Protein AF-0000000085013709 (afdb_homodimer)

Sequence (190 aa):
MKVRFTSGRVRVRLDDLEVTALLRGEVLMARVDWPGGGWVLTLDPASDRVVGTGGSLTVGLCAQLPDLLEETREGVTLPGPPPVDIEKEYGPQHAMKVRFTSGRVRVRLDDLEVTALLRGEVLMARVDWPGGGWVLTLDPASDRVVGTGGSLTVGLCAQLPDLLEETREGVTLPGPPPVDIEKEYGPQHA

Radius of gyration: 17.47 Å; Cα contacts (8 Å, |Δi|>4): 469; chains: 2; bounding box: 45×47×40 Å

Secondary structure (DSSP, 8-state):
-EEEEETTEEEEEE-HHHHHHHHTT--EEEEEEETTEEEEEEEETT---EEEEBTEEEEE-TTTHHHHH-TT--EEEE--SS-EEEEE-------/-EEEEETTEEEEEE-HHHHHHHHTT--EEEEEEETTEEEEEEEETT---EEEEBTEEEEE-TTTHHHHH-TT--EEEE--SSPEEEEE-------

pLDDT: mean 90.32, std 12.21, range [33.22, 98.38]

Foldseek 3Di:
DDWDDDVQEIEAEDEPVRLVCVVVQHKDKDWDDDVPGTAIEIEGLVDCDWDDDDRYTYHHCVVPSVVQPPPPHQWDWDVDRRIYIYGYDYPPPPD/DDWDDDVQEIEAEDEPVRLVCVVVQHKDKDWDDDVPGTAMEIEGLVDCAWDDDDRYTYHYCVVPSVVQPPPVHQWDWDVHRRIYIYGYDYPPPPD

Solvent-accessible surface area (backbone atoms only — not comparable to full-atom values): 9700 Å² total; per-residue (Å²): 102,45,37,32,37,33,71,56,36,38,38,34,40,30,38,65,68,53,52,53,38,34,71,72,62,38,70,45,73,35,40,33,56,31,74,66,35,29,45,34,42,33,42,32,38,87,34,71,50,64,47,42,51,41,23,33,37,36,37,28,32,40,84,48,44,69,56,56,63,35,82,88,40,57,50,49,74,44,82,48,67,42,40,36,37,39,33,61,50,70,66,86,70,85,120,102,44,36,34,38,33,71,55,36,37,37,35,38,30,38,64,67,54,50,53,38,36,73,74,62,39,70,46,76,34,40,32,56,30,75,67,34,30,46,35,42,33,41,31,41,86,34,72,49,59,48,41,50,41,23,32,37,37,37,28,31,40,82,48,44,70,56,57,64,34,83,90,40,57,52,48,75,43,78,53,66,40,35,35,35,40,34,62,51,73,65,85,70,84,120

Organism: Deinococcus geothermalis (strain DSM 11300 / CIP 105573 / AG-3a) (NCBI:txid319795)

Structure (mmCIF, N/CA/C/O backbone):
data_AF-0000000085013709-model_v1
#
loop_
_entity.id
_entity.type
_entity.pdbx_description
1 polymer 'Uncharacterized protein'
#
loop_
_atom_site.group_PDB
_atom_site.id
_atom_site.type_symbol
_atom_site.label_atom_id
_atom_site.label_alt_id
_atom_site.label_comp_id
_atom_site.label_asym_id
_atom_site.label_entity_id
_atom_site.label_seq_id
_atom_site.pdbx_PDB_ins_code
_atom_site.Cartn_x
_atom_site.Cartn_y
_atom_site.Cartn_z
_atom_site.occupancy
_atom_site.B_iso_or_equiv
_atom_site.auth_seq_id
_atom_site.auth_comp_id
_atom_site.auth_asym_id
_atom_site.auth_atom_id
_atom_site.pdbx_PDB_model_num
ATOM 1 N N . MET A 1 1 ? -6.133 -4.785 -8.695 1 90.44 1 MET A N 1
ATOM 2 C CA . MET A 1 1 ? -5.387 -5.242 -7.527 1 90.44 1 MET A CA 1
ATOM 3 C C . MET A 1 1 ? -5.25 -4.121 -6.5 1 90.44 1 MET A C 1
ATOM 5 O O . MET A 1 1 ? -4.941 -2.982 -6.855 1 90.44 1 MET A O 1
ATOM 9 N N . LYS A 1 2 ? -5.684 -4.488 -5.203 1 92.31 2 LYS A N 1
ATOM 10 C CA . LYS A 1 2 ? -5.52 -3.545 -4.102 1 92.31 2 LYS A CA 1
ATOM 11 C C . LYS A 1 2 ? -4.395 -3.98 -3.166 1 92.31 2 LYS A C 1
ATOM 13 O O . LYS A 1 2 ? -4.418 -5.094 -2.639 1 92.31 2 LYS A O 1
ATOM 18 N N . VAL A 1 3 ? -3.418 -3.146 -2.994 1 97.38 3 VAL A N 1
ATOM 19 C CA . VAL A 1 3 ? -2.271 -3.461 -2.146 1 97.38 3 VAL A CA 1
ATOM 20 C C . VAL A 1 3 ? -2.332 -2.627 -0.867 1 97.38 3 VAL A C 1
ATOM 22 O O . VAL A 1 3 ? -2.537 -1.412 -0.919 1 97.38 3 VAL A O 1
ATOM 25 N N . ARG A 1 4 ? -2.191 -3.314 0.195 1 96.81 4 ARG A N 1
ATOM 26 C CA . ARG A 1 4 ? -2.139 -2.646 1.491 1 96.81 4 ARG A CA 1
ATOM 27 C C . ARG A 1 4 ? -0.88 -3.039 2.26 1 96.81 4 ARG A C 1
ATOM 29 O O . ARG A 1 4 ? -0.44 -4.188 2.193 1 96.81 4 ARG A O 1
ATOM 36 N N . PHE A 1 5 ? -0.336 -2.043 2.861 1 95.62 5 PHE A N 1
ATOM 37 C CA . PHE A 1 5 ? 0.722 -2.42 3.791 1 95.62 5 PHE A CA 1
ATOM 38 C C . PHE A 1 5 ? 0.591 -1.65 5.102 1 95.62 5 PHE A C 1
ATOM 40 O O . PHE A 1 5 ? 0.057 -0.539 5.125 1 95.62 5 PHE A O 1
ATOM 47 N N . THR A 1 6 ? 0.82 -2.375 6.117 1 90.44 6 THR A N 1
ATOM 48 C CA . THR A 1 6 ? 1.077 -1.862 7.457 1 90.44 6 THR A CA 1
ATOM 49 C C . THR A 1 6 ? 2.523 -2.125 7.871 1 90.44 6 THR A C 1
ATOM 51 O O . THR A 1 6 ? 3.289 -2.725 7.113 1 90.44 6 THR A O 1
ATOM 54 N N . SER A 1 7 ? 2.832 -1.571 9 1 88.75 7 SER A N 1
ATOM 55 C CA . SER A 1 7 ? 4.207 -1.823 9.422 1 88.75 7 SER A CA 1
ATOM 56 C C . SER A 1 7 ? 4.508 -3.318 9.461 1 88.75 7 SER A C 1
ATOM 58 O O . SER A 1 7 ? 3.914 -4.055 10.25 1 88.75 7 SER A O 1
ATOM 60 N N . GLY A 1 8 ? 5.305 -3.807 8.461 1 89.31 8 GLY A N 1
ATOM 61 C CA . GLY A 1 8 ? 5.91 -5.129 8.461 1 89.31 8 GLY A CA 1
ATOM 62 C C . GLY A 1 8 ? 5.141 -6.141 7.637 1 89.31 8 GLY A C 1
ATOM 63 O O . GLY A 1 8 ? 5.555 -7.293 7.512 1 89.31 8 GLY A O 1
ATOM 64 N N . ARG A 1 9 ? 4.047 -5.688 7.09 1 93.69 9 ARG A N 1
ATOM 65 C CA . ARG A 1 9 ? 3.256 -6.68 6.371 1 93.69 9 ARG A CA 1
ATOM 66 C C . ARG A 1 9 ? 2.633 -6.078 5.117 1 93.69 9 ARG A C 1
ATOM 68 O O . ARG A 1 9 ? 2.295 -4.895 5.09 1 93.69 9 ARG A O 1
ATOM 75 N N . VAL A 1 10 ? 2.467 -6.977 4.113 1 97.06 10 VAL A N 1
ATOM 76 C CA . VAL A 1 10 ? 1.796 -6.598 2.873 1 97.06 10 VAL A CA 1
ATOM 77 C C . VAL A 1 10 ? 0.568 -7.48 2.66 1 97.06 10 VAL A C 1
ATOM 79 O O . VAL A 1 10 ? 0.62 -8.695 2.885 1 97.06 10 VAL A O 1
ATOM 82 N N . ARG A 1 11 ? -0.462 -6.879 2.279 1 96.5 11 ARG A N 1
ATOM 83 C CA . ARG A 1 11 ? -1.674 -7.598 1.905 1 96.5 11 ARG A CA 1
ATOM 84 C C . ARG A 1 11 ? -2.129 -7.211 0.501 1 96.5 11 ARG A C 1
ATOM 86 O O . ARG A 1 11 ? -2.113 -6.035 0.14 1 96.5 11 ARG A O 1
ATOM 93 N N . VAL A 1 12 ? -2.514 -8.211 -0.208 1 96.69 12 VAL A N 1
ATOM 94 C CA . VAL A 1 12 ? -3.023 -8 -1.559 1 96.69 12 VAL A CA 1
ATOM 95 C C . VAL A 1 12 ? -4.418 -8.602 -1.686 1 96.69 12 VAL A C 1
ATOM 97 O O . VAL A 1 12 ? -4.641 -9.758 -1.307 1 96.69 12 VAL A O 1
ATOM 100 N N . ARG A 1 13 ? -5.309 -7.836 -2.254 1 94.81 13 ARG A N 1
ATOM 101 C CA . ARG A 1 13 ? -6.652 -8.328 -2.535 1 94.81 13 ARG A CA 1
ATOM 102 C C . ARG A 1 13 ? -6.906 -8.398 -4.035 1 94.81 13 ARG A C 1
ATOM 104 O O . ARG A 1 13 ? -6.668 -7.434 -4.758 1 94.81 13 ARG A O 1
ATOM 111 N N . LEU A 1 14 ? -7.398 -9.57 -4.375 1 94.38 14 LEU A N 1
ATOM 112 C CA . LEU A 1 14 ? -7.648 -9.844 -5.785 1 94.38 14 LEU A CA 1
ATOM 113 C C . LEU A 1 14 ? -9.133 -10.094 -6.031 1 94.38 14 LEU A C 1
ATOM 115 O O . LEU A 1 14 ? -9.797 -10.766 -5.238 1 94.38 14 LEU A O 1
ATOM 119 N N . ASP A 1 15 ? -9.602 -9.555 -7.113 1 91.5 15 ASP A N 1
ATOM 120 C CA . ASP A 1 15 ? -10.953 -9.922 -7.52 1 91.5 15 ASP A CA 1
ATOM 121 C C . ASP A 1 15 ? -10.945 -11.141 -8.438 1 91.5 15 ASP A C 1
ATOM 123 O O . ASP A 1 15 ? -9.891 -11.727 -8.68 1 91.5 15 ASP A O 1
ATOM 127 N N . ASP A 1 16 ? -12.164 -11.531 -8.906 1 90.12 16 ASP A N 1
ATOM 128 C CA . ASP A 1 16 ? -12.305 -12.766 -9.68 1 90.12 16 ASP A CA 1
ATOM 129 C C . ASP A 1 16 ? -11.57 -12.664 -11.016 1 90.12 16 ASP A C 1
ATOM 131 O O . ASP A 1 16 ? -10.977 -13.648 -11.477 1 90.12 16 ASP A O 1
ATOM 135 N N . LEU A 1 17 ? -11.625 -11.523 -11.578 1 92.56 17 LEU A N 1
ATOM 136 C CA . LEU A 1 17 ? -10.961 -11.344 -12.859 1 92.56 17 LEU A CA 1
ATOM 137 C C . LEU A 1 17 ? -9.445 -11.414 -12.703 1 92.56 17 LEU A C 1
ATOM 139 O O . LEU A 1 17 ? -8.758 -11.977 -13.562 1 92.56 17 LEU A O 1
ATOM 143 N N . GLU A 1 18 ? -9.008 -10.898 -11.711 1 94.06 18 GLU A N 1
ATOM 144 C CA . GLU A 1 18 ? -7.574 -10.906 -11.445 1 94.06 18 GLU A CA 1
ATOM 145 C C . GLU A 1 18 ? -7.082 -12.32 -11.125 1 94.06 18 GLU A C 1
ATOM 147 O O . GLU A 1 18 ? -6.02 -12.727 -11.602 1 94.06 18 GLU A O 1
ATOM 152 N N . VAL A 1 19 ? -7.832 -13.055 -10.391 1 92.25 19 VAL A N 1
ATOM 153 C CA . VAL A 1 19 ? -7.48 -14.438 -10.109 1 92.25 19 VAL A CA 1
ATOM 154 C C . VAL A 1 19 ? -7.453 -15.242 -11.406 1 92.25 19 VAL A C 1
ATOM 156 O O . VAL A 1 19 ? -6.527 -16.016 -11.641 1 92.25 19 VAL A O 1
ATOM 159 N N . THR A 1 20 ? -8.445 -15.07 -12.219 1 92.25 20 THR A N 1
ATOM 160 C CA . THR A 1 20 ? -8.523 -15.758 -13.5 1 92.25 20 THR A CA 1
ATOM 161 C C . THR A 1 20 ? -7.316 -15.422 -14.375 1 92.25 20 THR A C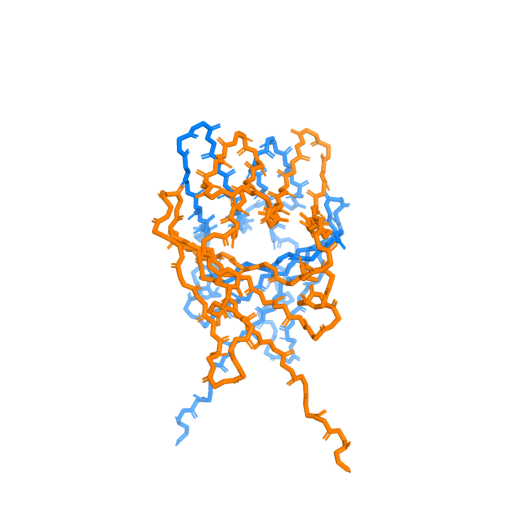 1
ATOM 163 O O . THR A 1 20 ? -6.77 -16.297 -15.047 1 92.25 20 THR A O 1
ATOM 166 N N . ALA A 1 21 ? -6.891 -14.188 -14.336 1 95.62 21 ALA A N 1
ATOM 167 C CA . ALA A 1 21 ? -5.727 -13.766 -15.109 1 95.62 21 ALA A CA 1
ATOM 168 C C . ALA A 1 21 ? -4.465 -14.492 -14.641 1 95.62 21 ALA A C 1
ATOM 170 O O . ALA A 1 21 ? -3.666 -14.945 -15.469 1 95.62 21 ALA A O 1
ATOM 171 N N . LEU A 1 22 ? -4.332 -14.617 -13.375 1 94.75 22 LEU A N 1
ATOM 172 C CA . LEU A 1 22 ? -3.193 -15.352 -12.836 1 94.75 22 LEU A CA 1
ATOM 173 C C . LEU A 1 22 ? -3.211 -16.797 -13.297 1 94.75 22 LEU A C 1
ATOM 175 O O . LEU A 1 22 ? -2.166 -17.359 -13.633 1 94.75 22 LEU A O 1
ATOM 179 N N . LEU A 1 23 ? -4.375 -17.312 -13.383 1 90.44 23 LEU A N 1
ATOM 180 C CA . LEU A 1 23 ? -4.527 -18.703 -13.797 1 90.44 23 LEU A CA 1
ATOM 181 C C . LEU A 1 23 ? -4.105 -18.891 -15.25 1 90.44 23 LEU A C 1
ATOM 183 O O . LEU A 1 23 ? -3.592 -19.953 -15.617 1 90.44 23 LEU A O 1
ATOM 187 N N . ARG A 1 24 ? -4.34 -17.906 -15.969 1 94.75 24 ARG A N 1
ATOM 188 C CA . ARG A 1 24 ? -3.967 -17.953 -17.375 1 94.75 24 ARG A CA 1
ATOM 189 C C . ARG A 1 24 ? -2.477 -17.688 -17.562 1 94.75 24 ARG A C 1
ATOM 191 O O . ARG A 1 24 ? -1.992 -17.578 -18.688 1 94.75 24 ARG A O 1
ATOM 198 N N . GLY A 1 25 ? -1.82 -17.5 -16.469 1 95.38 25 GLY A N 1
ATOM 199 C CA . GLY A 1 25 ? -0.381 -17.297 -16.516 1 95.38 25 GLY A CA 1
ATOM 200 C C . GLY A 1 25 ? 0.012 -15.836 -16.672 1 95.38 25 GLY A C 1
ATOM 201 O O . GLY A 1 25 ? 1.173 -15.523 -16.938 1 95.38 25 GLY A O 1
ATOM 202 N N . GLU A 1 26 ? -0.972 -14.898 -16.453 1 97 26 GLU A N 1
ATOM 203 C CA . GLU A 1 26 ? -0.693 -13.469 -16.594 1 97 26 GLU A CA 1
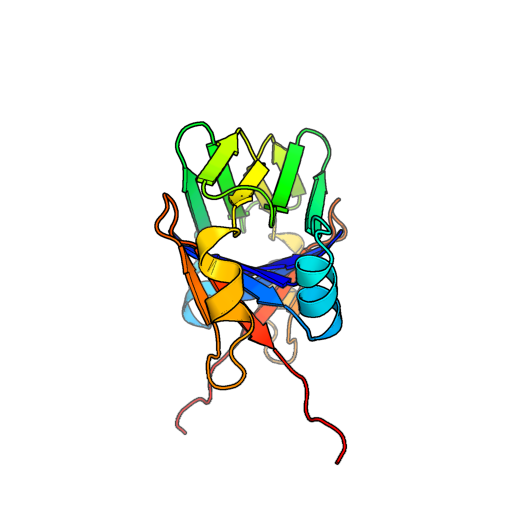ATOM 204 C C . GLU A 1 26 ? -0.081 -12.891 -15.328 1 97 26 GLU A C 1
ATOM 206 O O . GLU A 1 26 ? -0.469 -13.266 -14.219 1 97 26 GLU A O 1
ATOM 211 N N . VAL A 1 27 ? 0.889 -12.016 -15.547 1 97.62 27 VAL A N 1
ATOM 212 C CA . VAL A 1 27 ? 1.49 -11.266 -14.445 1 97.62 27 VAL A CA 1
ATOM 213 C C . VAL A 1 27 ? 0.622 -10.055 -14.109 1 97.62 27 VAL A C 1
ATOM 215 O O . VAL A 1 27 ? 0.143 -9.359 -15.008 1 97.62 27 VAL A O 1
ATOM 218 N N . LEU A 1 28 ? 0.345 -9.859 -12.828 1 96.88 28 LEU A N 1
ATOM 219 C CA . LEU A 1 28 ? -0.392 -8.688 -12.383 1 96.88 28 LEU A CA 1
ATOM 220 C C . LEU A 1 28 ? 0.542 -7.68 -11.719 1 96.88 28 LEU A C 1
ATOM 222 O O . LEU A 1 28 ? 1.493 -8.062 -11.031 1 96.88 28 LEU A O 1
ATOM 226 N N . MET A 1 29 ? 0.208 -6.418 -11.898 1 97.06 29 MET A N 1
ATOM 227 C CA . MET A 1 29 ? 1.07 -5.375 -11.352 1 97.06 29 MET A CA 1
ATOM 228 C C . MET A 1 29 ? 0.245 -4.191 -10.859 1 97.06 29 MET A C 1
ATOM 230 O O . MET A 1 29 ? -0.703 -3.77 -11.523 1 97.06 29 MET A O 1
ATOM 234 N N . ALA A 1 30 ? 0.506 -3.727 -9.727 1 96.94 30 ALA A N 1
ATOM 235 C CA . ALA A 1 30 ? 0.047 -2.441 -9.203 1 96.94 30 ALA A CA 1
ATOM 236 C C . ALA A 1 30 ? 1.216 -1.479 -9.008 1 96.94 30 ALA A C 1
ATOM 238 O O . ALA A 1 30 ? 2.281 -1.877 -8.531 1 96.94 30 ALA A O 1
ATOM 239 N N . ARG A 1 31 ? 1.021 -0.281 -9.406 1 97.12 31 ARG A N 1
ATOM 240 C CA . ARG A 1 31 ? 2.133 0.66 -9.312 1 97.12 31 ARG A CA 1
ATOM 241 C C . ARG A 1 31 ? 1.632 2.074 -9.047 1 97.12 31 ARG A C 1
ATOM 243 O O . ARG A 1 31 ? 0.566 2.465 -9.531 1 97.12 31 ARG A O 1
ATOM 250 N N . VAL A 1 32 ? 2.35 2.787 -8.281 1 97.12 32 VAL A N 1
ATOM 251 C CA . VAL A 1 32 ? 2.213 4.23 -8.117 1 97.12 32 VAL A CA 1
ATOM 252 C C . VAL A 1 32 ? 3.578 4.898 -8.258 1 97.12 32 VAL A C 1
ATOM 254 O O . VAL A 1 32 ? 4.559 4.449 -7.664 1 97.12 32 VAL A O 1
ATOM 257 N N . ASP A 1 33 ? 3.559 5.922 -9.016 1 96.12 33 ASP A N 1
ATOM 258 C CA . ASP A 1 33 ? 4.828 6.559 -9.352 1 96.12 33 ASP A CA 1
ATOM 259 C C . ASP A 1 33 ? 4.871 8 -8.844 1 96.12 33 ASP A C 1
ATOM 261 O O . ASP A 1 33 ? 3.834 8.656 -8.734 1 96.12 33 ASP A O 1
ATOM 265 N N . TRP A 1 34 ? 5.969 8.461 -8.57 1 95.31 34 TRP A N 1
ATOM 266 C CA . TRP A 1 34 ? 6.297 9.859 -8.328 1 95.31 34 TRP A CA 1
ATOM 267 C C . TRP A 1 34 ? 7.684 10.195 -8.867 1 95.31 34 TRP A C 1
ATOM 269 O O . TRP A 1 34 ? 8.469 9.297 -9.18 1 95.31 34 TRP A O 1
ATOM 279 N N . PRO A 1 35 ? 7.898 11.492 -9.086 1 92.62 35 PRO A N 1
ATOM 280 C CA . PRO A 1 35 ? 9.258 11.844 -9.492 1 92.62 35 PRO A CA 1
ATOM 281 C C . PRO A 1 35 ? 10.32 11.32 -8.531 1 92.62 35 PRO A C 1
ATOM 283 O O . PRO A 1 35 ? 10.258 11.602 -7.328 1 92.62 35 PRO A O 1
ATOM 286 N N . GLY A 1 36 ? 11.25 10.492 -8.93 1 92.69 36 GLY A N 1
ATOM 287 C CA . GLY A 1 36 ? 12.336 10 -8.086 1 92.69 36 GLY A CA 1
ATOM 288 C C . GLY A 1 36 ? 12.102 8.586 -7.586 1 92.69 36 GLY A C 1
ATOM 289 O O . GLY A 1 36 ? 12.938 8.031 -6.871 1 92.69 36 GLY A O 1
ATOM 290 N N . GLY A 1 37 ? 10.883 8.055 -7.879 1 96.75 37 GLY A N 1
ATOM 291 C CA . GLY A 1 37 ? 10.68 6.684 -7.449 1 96.75 37 GLY A CA 1
ATOM 292 C C . GLY A 1 37 ? 9.242 6.227 -7.551 1 96.75 37 GLY A C 1
ATOM 293 O O . GLY A 1 37 ? 8.516 6.637 -8.461 1 96.75 37 GLY A O 1
ATOM 294 N N . GLY A 1 38 ? 8.922 5.258 -6.648 1 97.75 38 GLY A N 1
ATOM 295 C CA . GLY A 1 38 ? 7.574 4.703 -6.648 1 97.75 38 GLY A CA 1
ATOM 296 C C . GLY A 1 38 ? 7.48 3.371 -5.93 1 97.75 38 GLY A C 1
ATOM 297 O O . GLY A 1 38 ? 8.469 2.885 -5.375 1 97.75 38 GLY A O 1
ATOM 298 N N . TRP A 1 39 ? 6.23 2.908 -5.852 1 98.38 39 TRP A N 1
ATOM 299 C CA . TRP A 1 39 ? 5.949 1.569 -5.348 1 98.38 39 TRP A CA 1
ATOM 300 C C . TRP A 1 39 ? 5.398 0.673 -6.453 1 98.38 39 TRP A C 1
ATOM 302 O O . TRP A 1 39 ? 4.535 1.091 -7.223 1 98.38 39 TRP A O 1
ATOM 312 N N . VAL A 1 40 ? 5.977 -0.516 -6.441 1 98.06 40 VAL A N 1
ATOM 313 C CA . VAL A 1 40 ? 5.504 -1.498 -7.41 1 98.06 40 VAL A CA 1
ATOM 314 C C . VAL A 1 40 ? 5.32 -2.852 -6.73 1 98.06 40 VAL A C 1
ATOM 316 O O . VAL A 1 40 ? 6.184 -3.291 -5.969 1 98.06 40 VAL A O 1
ATOM 319 N N . LEU A 1 41 ? 4.242 -3.461 -6.938 1 98.25 41 LEU A N 1
ATOM 320 C CA . LEU A 1 41 ? 4.043 -4.859 -6.578 1 98.25 41 LEU A CA 1
ATOM 321 C C . LEU A 1 41 ? 3.697 -5.691 -7.812 1 98.25 41 LEU A C 1
ATOM 323 O O . LEU A 1 41 ? 2.791 -5.34 -8.57 1 98.25 41 LEU A O 1
ATOM 327 N N . THR A 1 42 ? 4.406 -6.684 -7.992 1 97.94 42 THR A N 1
ATOM 328 C CA . THR A 1 42 ? 4.156 -7.613 -9.086 1 97.94 42 THR A CA 1
ATOM 329 C C . THR A 1 42 ? 3.822 -9 -8.555 1 97.94 42 THR A C 1
ATOM 331 O O . THR A 1 42 ? 4.52 -9.523 -7.68 1 97.94 42 THR A O 1
ATOM 334 N N . LEU A 1 43 ? 2.744 -9.539 -9.016 1 97.06 43 LEU A N 1
ATOM 335 C CA . LEU A 1 43 ? 2.432 -10.945 -8.789 1 97.06 43 LEU A CA 1
ATOM 336 C C . LEU A 1 43 ? 2.785 -11.781 -10.008 1 97.06 43 LEU A C 1
ATOM 338 O O . LEU A 1 43 ? 2.234 -11.57 -11.094 1 97.06 43 LEU A O 1
ATOM 342 N N . ASP A 1 44 ? 3.668 -12.656 -9.852 1 97.62 44 ASP A N 1
ATOM 343 C CA . ASP A 1 44 ? 4.16 -13.5 -10.945 1 97.62 44 ASP A CA 1
ATOM 344 C C . ASP A 1 44 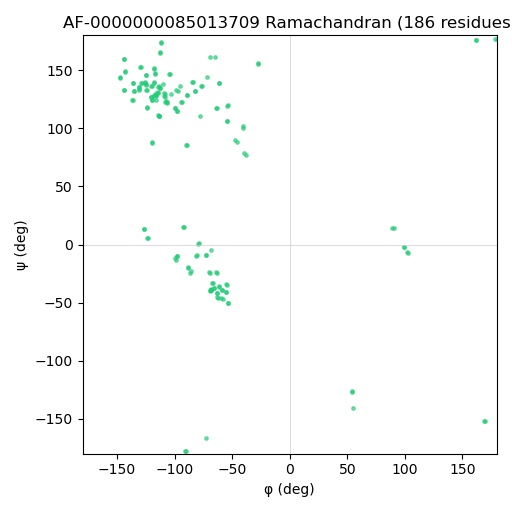? 3.771 -14.961 -10.734 1 97.62 44 ASP A C 1
ATOM 346 O O . ASP A 1 44 ? 4.328 -15.633 -9.867 1 97.62 44 ASP A O 1
ATOM 350 N N . PRO A 1 45 ? 2.857 -15.523 -11.539 1 96.25 45 PRO A N 1
ATOM 351 C CA . PRO A 1 45 ? 2.406 -16.906 -11.344 1 96.25 45 PRO A CA 1
ATOM 352 C C . PRO A 1 45 ? 3.461 -17.938 -11.75 1 96.25 45 PRO A C 1
ATOM 354 O O . PRO A 1 45 ? 3.303 -19.125 -11.469 1 96.25 45 PRO A O 1
ATOM 357 N N . ALA A 1 46 ? 4.539 -17.5 -12.375 1 96 46 ALA A N 1
ATOM 358 C CA . ALA A 1 46 ? 5.543 -18.422 -12.875 1 96 46 ALA A CA 1
ATOM 359 C C . ALA A 1 46 ? 6.711 -18.547 -11.898 1 96 46 ALA A C 1
ATOM 361 O O . ALA A 1 46 ? 7.594 -19.391 -12.078 1 96 46 ALA A O 1
ATOM 362 N N . SER A 1 47 ? 6.715 -17.703 -10.945 1 94.25 47 SER A N 1
ATOM 363 C CA . SER A 1 47 ? 7.812 -17.703 -9.984 1 94.25 47 SER A CA 1
ATOM 364 C C . SER A 1 47 ? 7.336 -18.125 -8.602 1 94.25 47 SER A C 1
ATOM 366 O O . SER A 1 47 ? 6.133 -18.172 -8.336 1 94.25 47 SER A O 1
ATOM 368 N N . ASP A 1 48 ? 8.281 -18.453 -7.715 1 90.62 48 ASP A N 1
ATOM 369 C CA . ASP A 1 48 ? 7.941 -18.891 -6.363 1 90.62 48 ASP A CA 1
ATOM 370 C C . ASP A 1 48 ? 8.68 -18.062 -5.316 1 90.62 48 ASP A C 1
ATOM 372 O O . ASP A 1 48 ? 8.672 -18.391 -4.129 1 90.62 48 ASP A O 1
ATOM 376 N N . ARG A 1 49 ? 9.227 -17 -5.742 1 91.19 49 ARG A N 1
ATOM 377 C CA . ARG A 1 49 ? 10.055 -16.25 -4.809 1 91.19 49 ARG A CA 1
ATOM 378 C C . ARG A 1 49 ? 9.469 -14.859 -4.562 1 91.19 49 ARG A C 1
ATOM 380 O O . ARG A 1 49 ? 8.797 -14.305 -5.434 1 91.19 49 ARG A O 1
ATOM 387 N N . VAL A 1 50 ? 9.68 -14.398 -3.328 1 94.19 50 VAL A N 1
ATOM 388 C CA . VAL A 1 50 ? 9.43 -12.992 -3.004 1 94.19 50 VAL A CA 1
ATOM 389 C C . VAL A 1 50 ? 10.742 -12.211 -3.049 1 94.19 50 VAL A C 1
ATOM 391 O O . VAL A 1 50 ? 11.664 -12.492 -2.275 1 94.19 50 VAL A O 1
ATOM 394 N N . VAL A 1 51 ? 10.828 -11.297 -3.979 1 94.81 51 VAL A N 1
ATOM 395 C CA . VAL A 1 51 ? 12.055 -10.539 -4.184 1 94.81 51 VAL A CA 1
ATOM 396 C C . VAL A 1 51 ? 11.734 -9.047 -4.262 1 94.81 51 VAL A C 1
ATOM 398 O O . VAL A 1 51 ? 10.766 -8.648 -4.914 1 94.81 51 VAL A O 1
ATOM 401 N N . GLY A 1 52 ? 12.578 -8.32 -3.555 1 96.06 52 GLY A N 1
ATOM 402 C CA . GLY A 1 52 ? 12.383 -6.875 -3.586 1 96.06 52 GLY A CA 1
ATOM 403 C C . GLY A 1 52 ? 13.648 -6.113 -3.924 1 96.06 52 GLY A C 1
ATOM 404 O O . GLY A 1 52 ? 14.75 -6.52 -3.533 1 96.06 52 GLY A O 1
ATOM 405 N N . THR A 1 53 ? 13.523 -5.117 -4.727 1 96.25 53 THR A N 1
ATOM 406 C CA . THR A 1 53 ? 14.586 -4.164 -5.039 1 96.25 53 THR A CA 1
ATOM 407 C C . THR A 1 53 ? 14.039 -2.738 -5.043 1 96.25 53 THR A C 1
ATOM 409 O O . THR A 1 53 ? 13.141 -2.412 -5.816 1 96.25 53 THR A O 1
ATOM 412 N N . GLY A 1 54 ? 14.672 -1.929 -4.238 1 96.88 54 GLY A N 1
ATOM 413 C CA . GLY A 1 54 ? 14.141 -0.58 -4.129 1 96.88 54 GLY A CA 1
ATOM 414 C C . GLY A 1 54 ? 12.664 -0.545 -3.762 1 96.88 54 GLY A C 1
ATOM 415 O O . GLY A 1 54 ? 12.25 -1.17 -2.783 1 96.88 54 GLY A O 1
ATOM 416 N N . GLY A 1 55 ? 11.875 0.113 -4.512 1 97.94 55 GLY A N 1
ATOM 417 C CA . GLY A 1 55 ? 10.445 0.238 -4.273 1 97.94 55 GLY A CA 1
ATOM 418 C C . GLY A 1 55 ? 9.625 -0.818 -4.992 1 97.94 55 GLY A C 1
ATOM 419 O O . GLY A 1 55 ? 8.406 -0.688 -5.113 1 97.94 55 GLY A O 1
ATOM 420 N N . SER A 1 56 ? 10.32 -1.867 -5.461 1 97.94 56 SER A N 1
ATOM 421 C CA . SER A 1 56 ? 9.625 -2.9 -6.223 1 97.94 56 SER A CA 1
ATOM 422 C C . SER A 1 56 ? 9.664 -4.242 -5.496 1 97.94 56 SER A C 1
ATOM 424 O O . SER A 1 56 ? 10.727 -4.695 -5.074 1 97.94 56 SER A O 1
ATOM 426 N N . LEU A 1 57 ? 8.523 -4.809 -5.348 1 97.56 57 LEU A N 1
ATOM 427 C CA . LEU A 1 57 ? 8.383 -6.133 -4.754 1 97.56 57 LEU A CA 1
ATOM 428 C C . LEU A 1 57 ? 7.738 -7.105 -5.734 1 97.56 57 LEU A C 1
ATOM 430 O O . LEU A 1 57 ? 6.648 -6.84 -6.25 1 97.56 57 LEU A O 1
ATOM 434 N N . THR A 1 58 ? 8.398 -8.18 -5.992 1 97.44 58 THR A N 1
ATOM 435 C CA . THR A 1 58 ? 7.844 -9.25 -6.816 1 97.44 58 THR A CA 1
ATOM 436 C C . THR A 1 58 ? 7.508 -10.469 -5.965 1 97.44 58 THR A C 1
ATOM 438 O O . THR A 1 58 ? 8.359 -10.961 -5.219 1 97.44 58 THR A O 1
ATOM 441 N N . VAL A 1 59 ? 6.285 -10.867 -6.137 1 96.88 59 VAL A N 1
ATOM 442 C CA . VAL A 1 59 ? 5.793 -12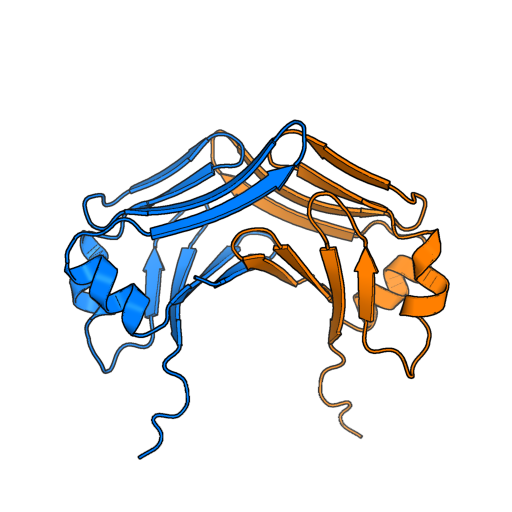.008 -5.379 1 96.88 59 VAL A CA 1
ATOM 443 C C . VAL A 1 59 ? 5.496 -13.172 -6.324 1 96.88 59 VAL A C 1
ATOM 445 O O . VAL A 1 59 ? 4.559 -13.102 -7.125 1 96.88 59 VAL A O 1
ATOM 448 N N . 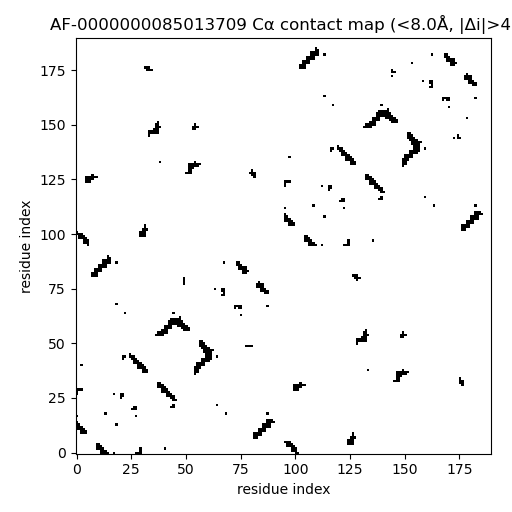GLY A 1 60 ? 6.277 -14.164 -6.227 1 96.25 60 GLY A N 1
ATOM 449 C CA . GLY A 1 60 ? 6 -15.391 -6.961 1 96.25 60 GLY A CA 1
ATOM 450 C C . GLY A 1 60 ? 4.898 -16.219 -6.336 1 96.25 60 GLY A C 1
ATOM 451 O O . GLY A 1 60 ? 4.871 -16.422 -5.117 1 96.25 60 GLY A O 1
ATOM 452 N N . LEU A 1 61 ? 3.982 -16.75 -7.199 1 95.5 61 LEU A N 1
ATOM 453 C CA . LEU A 1 61 ? 2.781 -17.391 -6.688 1 95.5 61 LEU A CA 1
ATOM 454 C C . LEU A 1 61 ? 2.676 -18.828 -7.207 1 95.5 61 LEU A C 1
ATOM 456 O O . LEU A 1 61 ? 1.672 -19.5 -6.969 1 95.5 61 LEU A O 1
ATOM 460 N N . CYS A 1 62 ? 3.625 -19.297 -7.883 1 93.5 62 CYS A N 1
ATOM 461 C CA . CYS A 1 62 ? 3.539 -20.594 -8.57 1 93.5 62 CYS A CA 1
ATOM 462 C C . CYS A 1 62 ? 3.127 -21.688 -7.605 1 93.5 62 CYS A C 1
ATOM 464 O O . CYS A 1 62 ? 2.18 -22.438 -7.875 1 93.5 62 CYS A O 1
ATOM 466 N N . ALA A 1 63 ? 3.779 -21.797 -6.5 1 91.56 63 ALA A N 1
ATOM 467 C CA . ALA A 1 63 ? 3.52 -22.859 -5.531 1 91.56 63 ALA A CA 1
ATOM 468 C C . ALA A 1 63 ? 2.17 -22.672 -4.848 1 91.56 63 ALA A C 1
ATOM 470 O O . ALA A 1 63 ? 1.549 -23.625 -4.391 1 91.56 63 ALA A O 1
ATOM 471 N N . GLN A 1 64 ? 1.677 -21.469 -4.801 1 90.88 64 GLN A N 1
ATOM 472 C CA . GLN A 1 64 ? 0.475 -21.141 -4.043 1 90.88 64 GLN A CA 1
ATOM 473 C C . GLN A 1 64 ? -0.754 -21.094 -4.945 1 90.88 64 GLN A C 1
ATOM 475 O O . GLN A 1 64 ? -1.887 -21.062 -4.461 1 90.88 64 GLN A O 1
ATOM 480 N N . LEU A 1 65 ? -0.596 -21.078 -6.219 1 89.88 65 LEU A N 1
ATOM 481 C CA . LEU A 1 65 ? -1.688 -20.875 -7.164 1 89.88 65 LEU A CA 1
ATOM 482 C C . LEU A 1 65 ? -2.773 -21.938 -6.977 1 89.88 65 LEU A C 1
ATOM 484 O O . LEU A 1 65 ? -3.961 -21.609 -6.93 1 89.88 65 LEU A O 1
ATOM 488 N N . PRO A 1 66 ? -2.443 -23.25 -6.863 1 87.25 66 PRO A N 1
ATOM 489 C CA . PRO A 1 66 ? -3.5 -24.25 -6.645 1 87.25 66 PRO A CA 1
ATOM 490 C C . PRO A 1 66 ? -4.352 -23.938 -5.414 1 87.25 66 PRO A C 1
ATOM 492 O O . PRO A 1 66 ? -5.574 -24.094 -5.449 1 87.25 66 PRO A O 1
ATOM 495 N N . ASP A 1 67 ? -3.672 -23.5 -4.34 1 87.5 67 ASP A N 1
ATOM 496 C CA . ASP A 1 67 ? -4.391 -23.156 -3.115 1 87.5 67 ASP A CA 1
ATOM 497 C C . ASP A 1 67 ? -5.254 -21.906 -3.318 1 87.5 67 ASP A C 1
ATOM 499 O O . ASP A 1 67 ? -6.363 -21.828 -2.789 1 87.5 67 ASP A O 1
ATOM 503 N N . LEU A 1 68 ? -4.742 -20.953 -4.039 1 86.88 68 LEU A N 1
ATOM 504 C CA . LEU A 1 68 ? -5.473 -19.719 -4.301 1 86.88 68 LEU A CA 1
ATOM 505 C C . LEU A 1 68 ? -6.73 -19.984 -5.113 1 86.88 68 LEU A C 1
ATOM 507 O O . LEU A 1 68 ? -7.719 -19.25 -5.004 1 86.88 68 LEU A O 1
ATOM 511 N N . LEU A 1 69 ? -6.719 -21.047 -5.809 1 82.62 69 LEU A N 1
ATOM 512 C CA . LEU A 1 69 ? -7.832 -21.375 -6.688 1 82.62 69 LEU A CA 1
ATOM 513 C C . LEU A 1 69 ? -8.898 -22.172 -5.934 1 82.62 69 LEU A C 1
ATOM 515 O O . LEU A 1 69 ? -10.031 -22.297 -6.402 1 82.62 69 LEU A O 1
ATOM 519 N N . GLU A 1 70 ? -8.484 -22.719 -4.871 1 82.44 70 GLU A N 1
ATOM 520 C CA . GLU A 1 70 ? -9.469 -23.469 -4.094 1 82.44 70 GLU A CA 1
ATOM 521 C C . GLU A 1 70 ? -10.57 -22.562 -3.57 1 82.44 70 GLU A C 1
ATOM 523 O O . GLU A 1 70 ? -10.297 -21.609 -2.836 1 82.44 70 GLU A O 1
ATOM 528 N N . GLU A 1 71 ? -11.805 -22.766 -3.959 1 76.69 71 GLU A N 1
ATOM 529 C CA . GLU A 1 71 ? -12.969 -21.938 -3.672 1 76.69 71 GLU A CA 1
ATOM 530 C C . GLU A 1 71 ? -13.148 -21.734 -2.17 1 76.69 71 GLU A C 1
ATOM 532 O O . GLU A 1 71 ? -13.555 -20.656 -1.725 1 76.69 71 GLU A O 1
ATOM 537 N N . THR A 1 72 ? -12.781 -22.766 -1.437 1 78.38 72 THR A N 1
ATOM 538 C CA . THR A 1 72 ? -13.023 -22.719 0.001 1 78.38 72 THR A CA 1
ATOM 539 C C . THR A 1 72 ? -11.938 -21.922 0.711 1 78.38 72 THR A C 1
ATOM 541 O O . THR A 1 72 ? -12.094 -21.547 1.875 1 78.38 72 THR A O 1
ATOM 544 N N . ARG A 1 73 ? -10.93 -21.641 -0.12 1 80.56 73 ARG A N 1
ATOM 545 C CA . ARG A 1 73 ? -9.836 -20.906 0.496 1 80.56 73 ARG A CA 1
ATOM 546 C C . ARG A 1 73 ? -9.969 -19.406 0.219 1 80.56 73 ARG A C 1
ATOM 548 O O . ARG A 1 73 ? -10.18 -19 -0.923 1 80.56 73 ARG A O 1
ATOM 555 N N . GLU A 1 74 ? -9.828 -18.578 1.26 1 86.25 74 GLU A N 1
ATOM 556 C CA . GLU A 1 74 ? -10 -17.125 1.152 1 86.25 74 GLU A CA 1
ATOM 557 C C . GLU A 1 74 ? -8.711 -16.438 0.714 1 86.25 74 GLU A C 1
ATOM 559 O O . GLU A 1 74 ? -8.734 -15.312 0.218 1 86.25 74 GLU A O 1
ATOM 564 N N . GLY A 1 75 ? -7.594 -17.156 0.982 1 91.38 75 GLY A N 1
ATOM 565 C CA . GLY A 1 75 ? -6.316 -16.562 0.621 1 91.38 75 GLY A CA 1
ATOM 566 C C . GLY A 1 75 ? -5.125 -17.422 1 1 91.38 75 GLY A C 1
ATOM 567 O O . GLY A 1 75 ? -5.289 -18.562 1.433 1 91.38 75 GLY A O 1
ATOM 568 N N . VAL A 1 76 ? -3.887 -16.938 0.626 1 92.81 76 VAL A N 1
ATOM 569 C CA . VAL A 1 76 ? -2.625 -17.594 0.94 1 92.81 76 VAL A CA 1
ATOM 570 C C . VAL A 1 76 ? -1.652 -16.594 1.555 1 92.81 76 VAL A C 1
ATOM 572 O O . VAL A 1 76 ? -1.773 -15.391 1.331 1 92.81 76 VAL A O 1
ATOM 575 N N . THR A 1 77 ? -0.797 -17.172 2.35 1 92.75 77 THR A N 1
ATOM 576 C CA . THR A 1 77 ? 0.28 -16.359 2.908 1 92.75 77 THR A CA 1
ATOM 577 C C . THR A 1 77 ? 1.638 -16.844 2.41 1 92.75 77 THR A C 1
ATOM 579 O O . THR A 1 77 ? 1.924 -18.047 2.449 1 92.75 77 THR A O 1
ATOM 582 N N . LEU A 1 78 ? 2.426 -15.977 1.803 1 92.56 78 LEU A N 1
ATOM 583 C CA . LEU A 1 78 ? 3.803 -16.266 1.418 1 92.56 78 LEU A CA 1
ATOM 584 C C . LEU A 1 78 ? 4.777 -15.781 2.484 1 92.56 78 LEU A C 1
ATOM 586 O O . LEU A 1 78 ? 4.652 -14.664 2.982 1 92.56 78 LEU A O 1
ATOM 590 N N . PRO A 1 79 ? 5.672 -16.734 2.648 1 85.94 79 PRO A N 1
ATOM 591 C CA . PRO A 1 79 ? 6.668 -16.344 3.648 1 85.94 79 PRO A CA 1
ATOM 592 C C . PRO A 1 79 ? 7.707 -15.367 3.094 1 85.94 79 PRO A C 1
ATOM 594 O O . PRO A 1 79 ? 8.109 -15.484 1.935 1 85.94 79 PRO A O 1
ATOM 597 N N . GLY A 1 80 ? 7.777 -14.039 3.492 1 78.19 80 GLY A N 1
ATOM 598 C CA . GLY A 1 80 ? 8.758 -13.031 3.115 1 78.19 80 GLY A CA 1
ATOM 599 C C . GLY A 1 80 ? 10.117 -13.25 3.754 1 78.19 80 GLY A C 1
ATOM 600 O O . GLY A 1 80 ? 10.5 -14.391 4.031 1 78.19 80 GLY A O 1
ATOM 601 N N . PRO A 1 81 ? 10.734 -12.227 3.586 1 86.88 81 PRO A N 1
ATOM 602 C CA . PRO A 1 81 ? 10.43 -10.867 4.035 1 86.88 81 PRO A CA 1
ATOM 603 C C . PRO A 1 81 ? 10.039 -9.938 2.889 1 86.88 81 PRO A C 1
ATOM 605 O O . PRO A 1 81 ? 10.727 -9.898 1.865 1 86.88 81 PRO A O 1
ATOM 608 N N . PRO A 1 82 ? 9.086 -9.203 3.16 1 92.56 82 PRO A N 1
ATOM 609 C CA . PRO A 1 82 ? 8.039 -9.312 4.184 1 92.56 82 PRO A CA 1
ATOM 610 C C . PRO A 1 82 ? 7.059 -10.445 3.908 1 92.56 82 PRO A C 1
ATOM 612 O O . PRO A 1 82 ? 6.996 -10.953 2.785 1 92.56 82 PRO A O 1
ATOM 615 N N . PRO A 1 83 ? 6.363 -10.82 4.969 1 94.12 83 PRO A N 1
ATOM 616 C CA . PRO A 1 83 ? 5.207 -11.672 4.68 1 94.12 83 PRO A CA 1
ATOM 617 C C . PRO A 1 83 ? 4.172 -10.984 3.793 1 94.12 83 PRO A C 1
ATOM 619 O O . PRO A 1 83 ? 3.943 -9.773 3.926 1 94.12 83 PRO A O 1
ATOM 622 N N . VAL A 1 84 ? 3.631 -11.727 2.867 1 95.88 84 VAL A N 1
ATOM 623 C CA . VAL A 1 84 ? 2.615 -11.211 1.953 1 95.88 84 VAL A CA 1
ATOM 624 C C . VAL A 1 84 ? 1.36 -12.078 2.033 1 95.88 84 VAL A C 1
ATOM 626 O O . VAL A 1 84 ? 1.414 -13.289 1.78 1 95.88 84 VAL A O 1
ATOM 629 N N . ASP A 1 85 ? 0.31 -11.453 2.434 1 95.5 85 ASP A N 1
ATOM 630 C CA . ASP A 1 85 ? -0.992 -12.109 2.406 1 95.5 85 ASP A CA 1
ATOM 631 C C . ASP A 1 85 ? -1.744 -11.789 1.117 1 95.5 85 ASP A C 1
ATOM 633 O O . ASP A 1 85 ? -1.971 -10.625 0.799 1 95.5 85 ASP A O 1
ATOM 637 N N . ILE A 1 86 ? -2.098 -12.797 0.399 1 95 86 ILE A N 1
ATOM 638 C CA . ILE A 1 86 ? -2.916 -12.641 -0.798 1 95 86 ILE A CA 1
ATOM 639 C C . ILE A 1 86 ? -4.328 -13.156 -0.531 1 95 86 ILE A C 1
ATOM 641 O O . ILE A 1 86 ? -4.508 -14.328 -0.197 1 95 86 ILE A O 1
ATOM 645 N N . GLU A 1 87 ? -5.277 -12.297 -0.733 1 94.5 87 GLU A N 1
ATOM 646 C CA . GLU A 1 87 ? -6.664 -12.625 -0.418 1 94.5 87 GLU A CA 1
ATOM 647 C C . GLU A 1 87 ? -7.566 -12.422 -1.631 1 94.5 87 GLU A C 1
ATOM 649 O O . GLU A 1 87 ? -7.348 -11.508 -2.43 1 94.5 87 GLU A O 1
ATOM 654 N N . LYS A 1 88 ? -8.602 -13.297 -1.726 1 92.44 88 LYS A N 1
ATOM 655 C CA . LYS A 1 88 ? -9.648 -13.141 -2.736 1 92.44 88 LYS A CA 1
ATOM 656 C C . LYS A 1 88 ? -10.789 -12.281 -2.217 1 92.44 88 LYS A C 1
ATOM 658 O O . LYS A 1 88 ? -11.234 -12.445 -1.078 1 92.44 88 LYS A O 1
ATOM 663 N N . GLU A 1 89 ? -11.172 -11.281 -2.936 1 86.69 89 GLU A N 1
ATOM 664 C CA . GLU A 1 89 ? -12.312 -10.422 -2.617 1 86.69 89 GLU A CA 1
ATOM 665 C C . GLU A 1 89 ? -13.359 -10.469 -3.723 1 86.69 89 GLU A C 1
ATOM 667 O O . GLU A 1 89 ? -13.32 -9.672 -4.664 1 86.69 89 GLU A O 1
ATOM 672 N N . TYR A 1 90 ? -14.305 -11.5 -3.564 1 75.38 90 TYR A N 1
ATOM 673 C CA . TYR A 1 90 ? -15.359 -11.648 -4.566 1 75.38 90 TYR A CA 1
ATOM 674 C C . TYR A 1 90 ? -16.578 -10.828 -4.203 1 75.38 90 TYR A C 1
ATOM 676 O O . TYR A 1 90 ? -16.984 -10.773 -3.035 1 75.38 90 TYR A O 1
ATOM 684 N N . GLY A 1 91 ? -16.672 -9.602 -4.516 1 59.38 91 GLY A N 1
ATOM 685 C CA . GLY A 1 91 ? -17.859 -8.82 -4.242 1 59.38 91 GLY A CA 1
ATOM 686 C C . GLY A 1 91 ? -19.125 -9.664 -4.188 1 59.38 91 GLY A C 1
ATOM 687 O O . GLY A 1 91 ? -19.109 -10.836 -4.559 1 59.38 91 GLY A O 1
ATOM 688 N N . PRO A 1 92 ? -20.234 -9.188 -3.453 1 53.22 92 PRO A N 1
ATOM 689 C CA . PRO A 1 92 ? -21.531 -9.867 -3.494 1 53.22 92 PRO A CA 1
ATOM 690 C C . PRO A 1 92 ? -21.906 -10.352 -4.895 1 53.22 92 PRO A C 1
ATOM 692 O O . PRO A 1 92 ? -21.656 -9.656 -5.879 1 53.22 92 PRO A O 1
ATOM 695 N N . GLN A 1 93 ? -21.766 -11.57 -5.262 1 41.19 93 GLN A N 1
ATOM 696 C CA . GLN A 1 93 ? -22.406 -12.164 -6.438 1 41.19 93 GLN A CA 1
ATOM 697 C C . GLN A 1 93 ? -23.875 -11.789 -6.527 1 41.19 93 GLN A C 1
ATOM 699 O O . GLN A 1 93 ? -24.594 -11.82 -5.523 1 41.19 93 GLN A O 1
ATOM 704 N N . HIS A 1 94 ? -24.281 -10.688 -7.145 1 33.88 94 HIS A N 1
ATOM 705 C CA . HIS A 1 94 ? -25.719 -10.641 -7.395 1 33.88 94 HIS A CA 1
ATOM 706 C C . HIS A 1 94 ? -26.25 -12.016 -7.781 1 33.88 94 HIS A C 1
ATOM 708 O O . HIS A 1 94 ? -25.828 -12.586 -8.797 1 33.88 94 HIS A O 1
ATOM 714 N N . ALA A 1 95 ? -26.422 -12.891 -6.836 1 33.44 95 ALA A N 1
ATOM 715 C CA . ALA A 1 95 ? -27.406 -13.945 -7.113 1 33.44 95 ALA A CA 1
ATOM 716 C C . ALA A 1 95 ? -28.719 -13.352 -7.578 1 33.44 95 ALA A C 1
ATOM 718 O O . ALA A 1 95 ? -29.172 -12.32 -7.062 1 33.44 95 ALA A O 1
ATOM 719 N N . MET B 1 1 ? -1.51 2.959 11.164 1 90.44 1 MET B N 1
ATOM 720 C CA . MET B 1 1 ? -1.741 3.516 9.828 1 90.44 1 MET B CA 1
ATOM 721 C C . MET B 1 1 ? -1.807 2.412 8.781 1 90.44 1 MET B C 1
ATOM 723 O O . MET B 1 1 ? -0.977 1.5 8.781 1 90.44 1 MET B O 1
ATOM 727 N N . LYS B 1 2 ? -2.973 2.457 7.988 1 92.19 2 LYS B N 1
ATOM 728 C CA . LYS B 1 2 ? -3.117 1.518 6.879 1 92.19 2 LYS B CA 1
ATOM 729 C C . LYS B 1 2 ? -2.932 2.217 5.539 1 92.19 2 LYS B C 1
ATOM 731 O O . LYS B 1 2 ? -3.619 3.195 5.238 1 92.19 2 LYS B O 1
ATOM 736 N N . VAL B 1 3 ? -1.991 1.755 4.762 1 97.38 3 VAL B N 1
ATOM 737 C CA . VAL B 1 3 ? -1.695 2.359 3.465 1 97.38 3 VAL B CA 1
ATOM 738 C C . VAL B 1 3 ? -2.139 1.421 2.344 1 97.38 3 VAL B C 1
ATOM 740 O O . VAL B 1 3 ? -1.847 0.224 2.375 1 97.38 3 VAL B O 1
ATOM 743 N N . ARG B 1 4 ? -2.852 2.006 1.453 1 96.88 4 ARG B N 1
ATOM 744 C CA . ARG B 1 4 ? -3.277 1.258 0.275 1 96.88 4 ARG B CA 1
ATOM 745 C C . ARG B 1 4 ? -2.877 1.981 -1.007 1 96.88 4 ARG B C 1
ATOM 747 O O . ARG B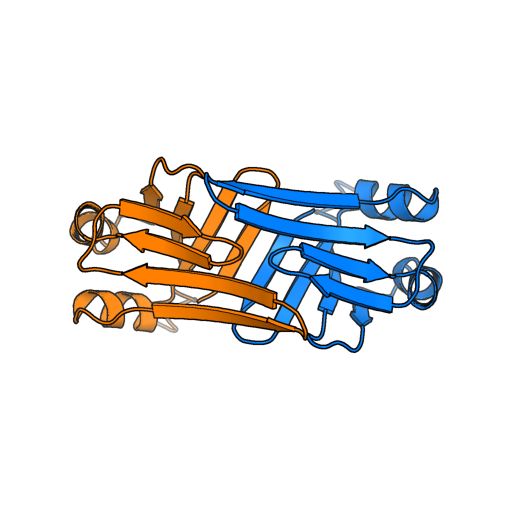 1 4 ? -2.916 3.213 -1.068 1 96.88 4 ARG B O 1
ATOM 754 N N . PHE B 1 5 ? -2.447 1.188 -1.917 1 95.5 5 PHE B N 1
ATOM 755 C CA . PHE B 1 5 ? -2.291 1.807 -3.229 1 95.5 5 PHE B CA 1
ATOM 756 C C . PHE B 1 5 ? -2.84 0.899 -4.324 1 95.5 5 PHE B C 1
ATOM 758 O O . PHE B 1 5 ? -2.859 -0.324 -4.172 1 95.5 5 PHE B O 1
ATOM 765 N N . THR B 1 6 ? -3.492 1.56 -5.215 1 90.31 6 THR B N 1
ATOM 766 C CA . THR B 1 6 ? -3.863 1.023 -6.52 1 90.31 6 THR B CA 1
ATOM 767 C C . THR B 1 6 ? -3.086 1.724 -7.633 1 90.31 6 THR B C 1
ATOM 769 O O . THR B 1 6 ? -2.295 2.631 -7.367 1 90.31 6 THR B O 1
ATOM 772 N N . SER B 1 7 ? -3.291 1.192 -8.797 1 88.62 7 SER B N 1
ATOM 773 C CA . SER B 1 7 ? -2.57 1.865 -9.875 1 88.62 7 SER B CA 1
ATOM 774 C C . SER B 1 7 ? -2.889 3.357 -9.906 1 88.62 7 SER B C 1
ATOM 776 O O . SER B 1 7 ? -4.031 3.748 -10.148 1 88.62 7 SER B O 1
ATOM 778 N N . GLY B 1 8 ? -1.891 4.207 -9.445 1 89.25 8 GLY B N 1
ATOM 779 C CA . GLY B 1 8 ? -1.899 5.648 -9.633 1 89.25 8 GLY B CA 1
ATOM 780 C C . GLY B 1 8 ? -2.387 6.41 -8.414 1 89.25 8 GLY B C 1
ATOM 781 O O . GLY B 1 8 ? -2.414 7.645 -8.414 1 89.25 8 GLY B O 1
ATOM 782 N N . ARG B 1 9 ? -2.758 5.672 -7.418 1 93.75 9 ARG B N 1
ATOM 783 C CA . ARG B 1 9 ? -3.314 6.395 -6.281 1 93.75 9 ARG B CA 1
ATOM 784 C C . ARG B 1 9 ? -2.893 5.754 -4.961 1 93.75 9 ARG B C 1
ATOM 786 O O . ARG B 1 9 ? -2.727 4.535 -4.887 1 93.75 9 ARG B O 1
ATOM 793 N N . VAL B 1 10 ? -2.766 6.621 -3.939 1 97.12 10 VAL B N 1
ATOM 794 C CA . VAL B 1 10 ? -2.461 6.168 -2.588 1 97.12 10 VAL B CA 1
ATOM 795 C C . VAL B 1 10 ? -3.586 6.574 -1.639 1 97.12 10 VAL B C 1
ATOM 797 O O . VAL B 1 10 ? -4.098 7.691 -1.716 1 97.12 10 VAL B O 1
ATOM 800 N N . ARG B 1 11 ? -3.951 5.695 -0.828 1 96.5 11 ARG B N 1
ATOM 801 C CA . ARG B 1 11 ? -4.918 5.977 0.226 1 96.5 11 ARG B CA 1
ATOM 802 C C . ARG B 1 11 ? -4.359 5.613 1.597 1 96.5 11 ARG B C 1
ATOM 804 O O . ARG B 1 11 ? -3.736 4.559 1.758 1 96.5 11 ARG B O 1
ATOM 811 N N . VAL B 1 12 ? -4.617 6.473 2.506 1 96.69 12 VAL B N 1
ATOM 812 C CA . VAL B 1 12 ? -4.184 6.25 3.883 1 96.69 12 VAL B CA 1
ATOM 813 C C . VAL B 1 12 ? -5.387 6.328 4.82 1 96.69 12 VAL B C 1
ATOM 815 O O . VAL B 1 12 ? -6.176 7.273 4.75 1 96.69 12 VAL B O 1
ATOM 818 N N . ARG B 1 13 ? -5.473 5.359 5.695 1 94.88 13 ARG B N 1
ATOM 819 C CA . ARG B 1 13 ? -6.512 5.375 6.723 1 94.88 13 ARG B CA 1
ATOM 820 C C . ARG B 1 13 ? -5.902 5.52 8.109 1 94.88 13 ARG B C 1
ATOM 822 O O . ARG B 1 13 ? -4.988 4.781 8.477 1 94.88 13 ARG B O 1
ATOM 829 N N . LEU B 1 14 ? -6.504 6.469 8.789 1 94.44 14 LEU B N 1
ATOM 830 C CA . LEU B 1 14 ? -6.02 6.793 10.125 1 94.44 14 LEU B CA 1
ATOM 831 C C . LEU B 1 14 ? -7.098 6.527 11.172 1 94.44 14 LEU B C 1
ATOM 833 O O . LEU B 1 14 ? -8.2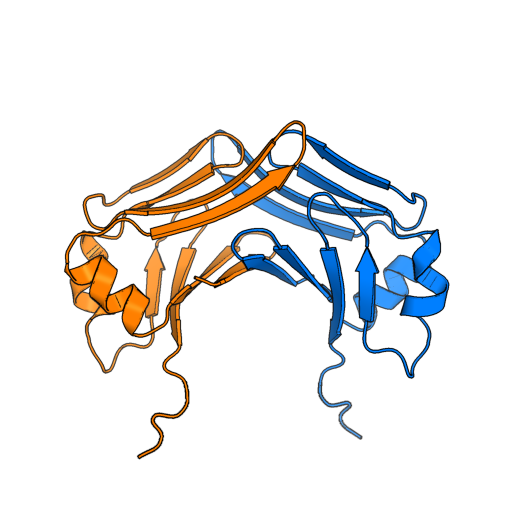73 6.828 10.945 1 94.44 14 LEU B O 1
ATOM 837 N N . ASP B 1 15 ? -6.66 6 12.273 1 91.62 15 ASP B N 1
ATOM 838 C CA . ASP B 1 15 ? -7.59 5.91 13.398 1 91.62 15 ASP B CA 1
ATOM 839 C C . ASP B 1 15 ? -7.504 7.148 14.281 1 91.62 15 ASP B C 1
ATOM 841 O O . ASP B 1 15 ? -6.773 8.094 13.977 1 91.62 15 ASP B O 1
ATOM 845 N N . ASP B 1 16 ? -8.312 7.129 15.398 1 90 16 ASP B N 1
ATOM 846 C CA . ASP B 1 16 ? -8.43 8.312 16.25 1 90 16 ASP B CA 1
ATOM 847 C C . ASP B 1 16 ? -7.105 8.625 16.938 1 90 16 ASP B C 1
ATOM 849 O O . ASP B 1 16 ? -6.75 9.797 17.094 1 90 16 ASP B O 1
ATOM 853 N N . LEU B 1 17 ? -6.453 7.602 17.297 1 92.75 17 LEU B N 1
ATOM 854 C CA . LEU B 1 17 ? -5.18 7.809 17.969 1 92.75 17 LEU B CA 1
ATOM 855 C C . LEU B 1 17 ? -4.145 8.398 17.016 1 92.75 17 LEU B C 1
ATOM 857 O O . LEU B 1 17 ? -3.354 9.258 17.406 1 92.75 17 LEU B O 1
ATOM 861 N N . GLU B 1 18 ? -4.188 7.953 15.898 1 94.06 18 GLU B N 1
ATOM 862 C CA . GLU B 1 18 ? -3.25 8.438 14.891 1 94.06 18 GLU B CA 1
ATOM 863 C C . GLU B 1 18 ? -3.547 9.883 14.508 1 94.06 18 GLU B C 1
ATOM 865 O O . GLU B 1 18 ? -2.629 10.695 14.359 1 94.06 18 GLU B O 1
ATOM 870 N N . VAL B 1 19 ? -4.777 10.227 14.406 1 92.25 19 VAL B N 1
ATOM 871 C CA . VAL B 1 19 ? -5.156 11.602 14.125 1 92.25 19 VAL B CA 1
ATOM 872 C C . VAL B 1 19 ? -4.699 12.508 15.273 1 92.25 19 VAL B C 1
ATOM 874 O O . VAL B 1 19 ? -4.148 13.586 15.039 1 92.25 19 VAL B O 1
ATOM 877 N N . THR B 1 20 ? -4.938 12.078 16.469 1 92.25 20 THR B N 1
ATOM 878 C CA . THR B 1 20 ? -4.535 12.836 17.641 1 92.25 20 THR B CA 1
ATOM 879 C C . THR B 1 20 ? -3.025 13.055 17.656 1 92.25 20 THR B C 1
ATOM 881 O O . THR B 1 20 ? -2.551 14.133 18.016 1 92.25 20 THR B O 1
ATOM 884 N N . ALA B 1 21 ? -2.293 12.055 17.266 1 95.56 21 ALA B N 1
ATOM 885 C CA . ALA B 1 21 ? -0.837 12.164 17.219 1 95.56 21 ALA B CA 1
ATOM 886 C C . ALA B 1 21 ? -0.4 13.234 16.219 1 95.56 21 ALA B C 1
ATOM 888 O O . ALA B 1 21 ? 0.493 14.031 16.516 1 95.56 21 ALA B O 1
ATOM 889 N N . LEU B 1 22 ? -1.044 13.25 15.109 1 94.81 22 LEU B N 1
ATOM 890 C CA . LEU B 1 22 ? -0.74 14.273 14.117 1 94.81 22 LEU B CA 1
ATOM 891 C C . LEU B 1 22 ? -1.019 15.672 14.664 1 94.81 22 LEU B C 1
ATOM 893 O O . LEU B 1 22 ? -0.247 16.594 14.43 1 94.81 22 LEU B O 1
ATOM 897 N N . LEU B 1 23 ? -2.031 15.75 15.445 1 90.56 23 LEU B N 1
ATOM 898 C CA . LEU B 1 23 ? -2.418 17.031 16.016 1 90.56 23 LEU B CA 1
ATOM 899 C C . LEU B 1 23 ? -1.369 17.516 17 1 90.56 23 LEU B C 1
ATOM 901 O O . LEU B 1 23 ? -1.157 18.734 17.141 1 90.56 23 LEU B O 1
ATOM 905 N N . ARG B 1 24 ? -0.799 16.609 17.609 1 94.81 24 ARG B N 1
ATOM 906 C CA . ARG B 1 24 ? 0.24 16.938 18.578 1 94.81 24 ARG B CA 1
ATOM 907 C C . ARG B 1 24 ? 1.562 17.234 17.875 1 94.81 24 ARG B C 1
ATOM 909 O O . ARG B 1 24 ? 2.582 17.453 18.531 1 94.81 24 ARG B O 1
ATOM 916 N N . GLY B 1 25 ? 1.531 17.156 16.609 1 95.38 25 GLY B N 1
ATOM 917 C CA . GLY B 1 25 ? 2.723 17.484 15.836 1 95.38 25 GLY B CA 1
ATOM 918 C C . GLY B 1 25 ? 3.619 16.297 15.586 1 95.38 25 GLY B C 1
ATOM 919 O O . GLY B 1 25 ? 4.758 16.453 15.141 1 95.38 25 GLY B O 1
ATOM 920 N N . GLU B 1 26 ? 3.094 15.055 15.828 1 97 26 GLU B N 1
ATOM 921 C CA . GLU B 1 26 ? 3.896 13.844 15.648 1 97 26 GLU B CA 1
ATOM 922 C C . GLU B 1 26 ? 3.865 13.375 14.195 1 97 26 GLU B C 1
ATOM 924 O O . GLU B 1 26 ? 2.828 13.461 13.531 1 97 26 GLU B O 1
ATOM 929 N N . VAL B 1 27 ? 5.027 12.93 13.742 1 97.62 27 VAL B N 1
ATOM 930 C CA . VAL B 1 27 ? 5.141 12.328 12.422 1 97.62 27 VAL B CA 1
ATOM 931 C C . VAL B 1 27 ? 4.723 10.859 12.484 1 97.62 27 VAL B C 1
ATOM 933 O O . VAL B 1 27 ? 5.098 10.141 13.414 1 97.62 27 VAL B O 1
ATOM 936 N N . LEU B 1 28 ? 3.869 10.438 11.555 1 96.94 28 LEU B N 1
ATOM 937 C CA . LEU B 1 28 ? 3.479 9.039 11.461 1 96.94 28 LEU B CA 1
ATOM 938 C C . LEU B 1 28 ? 4.18 8.352 10.289 1 96.94 28 LEU B C 1
ATOM 940 O O . LEU B 1 28 ? 4.395 8.977 9.242 1 96.94 28 LEU B O 1
ATOM 944 N N . MET B 1 29 ? 4.473 7.078 10.492 1 97.12 29 MET B N 1
ATOM 945 C CA . MET B 1 29 ? 5.191 6.355 9.453 1 97.12 29 MET B CA 1
ATOM 946 C C . MET B 1 29 ? 4.719 4.906 9.367 1 97.12 29 MET B C 1
ATOM 948 O O . MET B 1 29 ? 4.516 4.254 10.391 1 97.12 29 MET B O 1
ATOM 952 N N . ALA B 1 30 ? 4.465 4.43 8.234 1 96.94 30 ALA B N 1
ATOM 953 C CA . ALA B 1 30 ? 4.289 3.016 7.918 1 96.94 30 ALA B CA 1
ATOM 954 C C . ALA B 1 30 ? 5.402 2.516 7 1 96.94 30 ALA B C 1
ATOM 956 O O . ALA B 1 30 ? 5.801 3.209 6.062 1 96.94 30 ALA B O 1
ATOM 957 N N . ARG B 1 31 ? 5.906 1.382 7.316 1 97.06 31 ARG B N 1
ATOM 958 C CA . ARG B 1 31 ? 7.027 0.893 6.516 1 97.06 31 ARG B CA 1
ATOM 959 C C . ARG B 1 31 ? 7.004 -0.628 6.414 1 97.06 31 ARG B C 1
ATOM 961 O O . ARG B 1 31 ? 6.598 -1.313 7.355 1 97.06 31 ARG B O 1
ATOM 968 N N . VAL B 1 32 ? 7.387 -1.125 5.316 1 97.12 32 VAL B N 1
ATOM 969 C CA . VAL B 1 32 ? 7.707 -2.531 5.094 1 97.12 32 VAL B CA 1
ATOM 970 C C . VAL B 1 32 ? 9.055 -2.648 4.391 1 97.12 32 VAL B C 1
ATOM 972 O O . VAL B 1 32 ? 9.312 -1.949 3.408 1 97.12 32 VAL B O 1
ATOM 975 N N . ASP B 1 33 ? 9.82 -3.527 4.93 1 96.12 33 ASP B N 1
ATOM 976 C CA . ASP B 1 33 ? 11.195 -3.629 4.453 1 96.12 33 ASP B CA 1
ATOM 977 C C . ASP B 1 33 ? 11.469 -5.004 3.848 1 96.12 33 ASP B C 1
ATOM 979 O O . ASP B 1 33 ? 10.859 -6 4.258 1 96.12 33 ASP B O 1
ATOM 983 N N . TRP B 1 34 ? 12.312 -5.074 2.967 1 95.19 34 TRP B N 1
ATOM 984 C CA . TRP B 1 34 ? 12.93 -6.285 2.436 1 95.19 34 TRP B CA 1
ATOM 985 C C . TRP B 1 34 ? 14.391 -6.043 2.082 1 95.19 34 TRP B C 1
ATOM 987 O O . TRP B 1 34 ? 14.828 -4.895 2 1 95.19 34 TRP B O 1
ATOM 997 N N . PRO B 1 35 ? 15.133 -7.141 1.992 1 92.38 35 PRO B N 1
ATOM 998 C CA . PRO B 1 35 ? 16.516 -6.941 1.547 1 92.38 35 PRO B CA 1
ATOM 999 C C . PRO B 1 35 ? 16.609 -6.191 0.22 1 92.38 35 PRO B C 1
ATOM 1001 O O . PRO B 1 35 ? 16 -6.609 -0.772 1 92.38 35 PRO B O 1
ATOM 1004 N N . GLY B 1 36 ? 17.219 -5.047 0.125 1 92.44 36 GLY B N 1
ATOM 1005 C CA . GLY B 1 36 ? 17.391 -4.305 -1.112 1 92.44 36 GLY B CA 1
ATOM 1006 C C . GLY B 1 36 ? 16.438 -3.131 -1.244 1 92.44 36 GLY B C 1
ATOM 1007 O O . GLY B 1 36 ? 16.484 -2.4 -2.236 1 92.44 36 GLY B O 1
ATOM 1008 N N . GLY B 1 37 ? 15.484 -3.041 -0.283 1 96.69 37 GLY B N 1
ATOM 1009 C CA . GLY B 1 37 ? 14.609 -1.882 -0.378 1 96.69 37 GLY B CA 1
ATOM 1010 C C . GLY B 1 37 ? 13.414 -1.961 0.55 1 96.69 37 GLY B C 1
ATOM 1011 O O . GLY B 1 37 ? 13.516 -2.494 1.657 1 96.69 37 GLY B O 1
ATOM 1012 N N . GLY B 1 38 ? 12.328 -1.276 0.089 1 97.75 38 GLY B N 1
ATOM 1013 C CA . GLY B 1 38 ? 11.109 -1.238 0.887 1 97.75 38 GLY B CA 1
ATOM 1014 C C . GLY B 1 38 ? 10.172 -0.111 0.494 1 97.75 38 GLY B C 1
ATOM 1015 O O . GLY B 1 38 ? 10.445 0.627 -0.455 1 97.75 38 GLY B O 1
ATOM 1016 N N . TRP B 1 39 ? 9.023 -0.133 1.167 1 98.38 39 TRP B N 1
ATOM 1017 C CA . TRP B 1 39 ? 8.062 0.957 1.048 1 98.38 39 TRP B CA 1
ATOM 1018 C C . TRP B 1 39 ? 7.938 1.718 2.363 1 98.38 39 TRP B C 1
ATOM 1020 O O . TRP B 1 39 ? 7.852 1.11 3.434 1 98.38 39 TRP B O 1
ATOM 1030 N N . VAL B 1 40 ? 7.949 3.027 2.172 1 98.06 40 VAL B N 1
ATOM 1031 C CA . VAL B 1 40 ? 7.773 3.883 3.342 1 98.06 40 VAL B CA 1
ATOM 1032 C C . VAL B 1 40 ? 6.781 4.996 3.021 1 98.06 40 VAL B C 1
ATOM 1034 O O . VAL B 1 40 ? 6.863 5.625 1.965 1 98.06 40 VAL B O 1
ATOM 1037 N N . LEU B 1 41 ? 5.863 5.199 3.85 1 98.25 41 LEU B N 1
ATOM 1038 C CA . LEU B 1 41 ? 5.02 6.387 3.818 1 98.25 41 LEU B CA 1
ATOM 1039 C C . LEU B 1 41 ? 5.141 7.18 5.117 1 98.25 41 LEU B C 1
ATOM 1041 O O . LEU B 1 41 ? 5.008 6.617 6.207 1 98.25 41 LEU B O 1
ATOM 1045 N N . THR B 1 42 ? 5.414 8.375 4.984 1 98 42 THR B N 1
ATOM 1046 C CA . THR B 1 42 ? 5.504 9.273 6.125 1 98 42 THR B CA 1
ATOM 1047 C C . THR B 1 42 ? 4.465 10.383 6.02 1 98 42 THR B C 1
ATOM 1049 O O . THR B 1 42 ? 4.328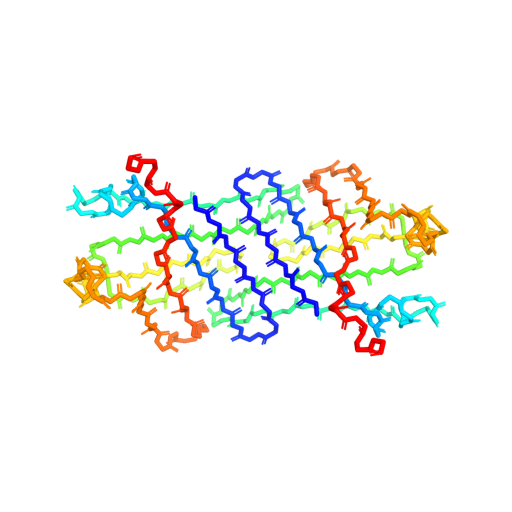 11.016 4.969 1 98 42 THR B O 1
ATOM 1052 N N . LEU B 1 43 ? 3.713 10.547 7.055 1 97.12 43 LEU B N 1
ATOM 1053 C CA . LEU B 1 43 ? 2.854 11.719 7.191 1 97.12 43 LEU B CA 1
ATOM 1054 C C . LEU B 1 43 ? 3.494 12.766 8.102 1 97.12 43 LEU B C 1
ATOM 1056 O O . LEU B 1 43 ? 3.746 12.5 9.273 1 97.12 43 LEU B O 1
ATOM 1060 N N . ASP B 1 44 ? 3.756 13.875 7.57 1 97.69 44 ASP B N 1
ATOM 1061 C CA . ASP B 1 44 ? 4.43 14.953 8.289 1 97.69 44 ASP B CA 1
ATOM 1062 C C . ASP B 1 44 ? 3.5 16.141 8.492 1 97.69 44 ASP B C 1
ATOM 1064 O O . ASP B 1 44 ? 3.201 16.875 7.535 1 97.69 44 ASP B O 1
ATOM 1068 N N . PRO B 1 45 ? 3.059 16.438 9.711 1 96.31 45 PRO B N 1
ATOM 1069 C CA . PRO B 1 45 ? 2.121 17.531 9.953 1 96.31 45 PRO B CA 1
ATOM 1070 C C . PRO B 1 45 ? 2.777 18.906 9.812 1 96.31 45 PRO B C 1
ATOM 1072 O O . PRO B 1 45 ? 2.084 19.922 9.805 1 96.31 45 PRO B O 1
ATOM 1075 N N . ALA B 1 46 ? 4.09 18.953 9.688 1 96.12 46 ALA B N 1
ATOM 1076 C CA . ALA B 1 46 ? 4.793 20.234 9.656 1 96.12 46 ALA B CA 1
ATOM 1077 C C . ALA B 1 46 ? 5.098 20.656 8.219 1 96.12 46 ALA B C 1
ATOM 1079 O O . ALA B 1 46 ? 5.566 21.766 7.973 1 96.12 46 ALA B O 1
ATOM 1080 N N . SER B 1 47 ? 4.887 19.766 7.332 1 94.5 47 SER B N 1
ATOM 1081 C CA . SER B 1 47 ? 5.191 20.047 5.934 1 94.5 47 SER B CA 1
ATOM 1082 C C . SER B 1 47 ? 3.918 20.109 5.098 1 94.5 47 SER B C 1
ATOM 1084 O O . SER B 1 47 ? 2.848 19.703 5.547 1 94.5 47 SER B O 1
ATOM 1086 N N . ASP B 1 48 ? 4.031 20.656 3.883 1 91 48 ASP B N 1
ATOM 1087 C CA . ASP B 1 48 ? 2.877 20.781 3.002 1 91 48 ASP B CA 1
ATOM 1088 C C . ASP B 1 48 ? 3.152 20.156 1.638 1 91 48 ASP B C 1
ATOM 1090 O O . ASP B 1 48 ? 2.381 20.344 0.694 1 91 48 ASP B O 1
ATOM 1094 N N . ARG B 1 49 ? 4.172 19.422 1.585 1 91.75 49 ARG B N 1
ATOM 1095 C CA . ARG B 1 49 ? 4.551 18.891 0.274 1 91.75 49 ARG B CA 1
ATOM 1096 C C . ARG B 1 49 ? 4.473 17.375 0.243 1 91.75 49 ARG B C 1
ATOM 1098 O O . ARG B 1 49 ? 4.637 16.719 1.272 1 91.75 49 ARG B O 1
ATOM 1105 N N . VAL B 1 50 ? 4.125 16.859 -0.939 1 94.5 50 VAL B N 1
ATOM 1106 C CA . VAL B 1 50 ? 4.262 15.438 -1.223 1 94.5 50 VAL B CA 1
ATOM 1107 C C . VAL B 1 50 ? 5.559 15.188 -1.986 1 94.5 50 VAL B C 1
ATOM 1109 O O . VAL B 1 50 ? 5.738 15.688 -3.1 1 94.5 50 VAL B O 1
ATOM 1112 N N . VAL B 1 51 ? 6.453 14.484 -1.36 1 95.19 51 VAL B N 1
ATOM 1113 C CA . VAL B 1 51 ? 7.766 14.234 -1.946 1 95.19 51 VAL B CA 1
ATOM 1114 C C . VAL B 1 51 ? 8.094 12.742 -1.864 1 95.19 51 VAL B C 1
ATOM 1116 O O . VAL B 1 51 ? 7.855 12.109 -0.837 1 95.19 51 VAL B O 1
ATOM 1119 N N . GLY B 1 52 ? 8.594 12.289 -2.998 1 96.12 52 GLY B N 1
ATOM 1120 C CA . GLY B 1 52 ? 8.984 10.891 -3.021 1 96.12 52 GLY B CA 1
ATOM 1121 C C . GLY B 1 52 ? 10.398 10.672 -3.518 1 96.12 52 GLY B C 1
ATOM 1122 O O . GLY B 1 52 ? 10.875 11.398 -4.398 1 96.12 52 GLY B O 1
ATOM 1123 N N . THR B 1 53 ? 11.102 9.789 -2.879 1 96.25 53 THR B N 1
ATOM 1124 C CA . THR B 1 53 ? 12.414 9.32 -3.303 1 96.25 53 THR B CA 1
ATOM 1125 C C . THR B 1 53 ? 12.508 7.801 -3.162 1 96.25 53 THR B C 1
ATOM 1127 O O . THR B 1 53 ? 12.359 7.262 -2.062 1 96.25 53 THR B O 1
ATOM 1130 N N . GLY B 1 54 ? 12.836 7.172 -4.262 1 96.88 54 GLY B N 1
ATOM 1131 C CA . GLY B 1 54 ? 12.852 5.719 -4.207 1 96.88 54 GLY B CA 1
ATOM 1132 C C . GLY B 1 54 ? 11.555 5.125 -3.705 1 96.88 54 GLY B C 1
ATOM 1133 O O . GLY B 1 54 ? 10.477 5.445 -4.219 1 96.88 54 GLY B O 1
ATOM 1134 N N . GLY B 1 55 ? 11.594 4.309 -2.738 1 97.94 55 GLY B N 1
ATOM 1135 C CA . GLY B 1 55 ? 10.422 3.658 -2.16 1 97.94 55 GLY B CA 1
ATOM 1136 C C . GLY B 1 55 ? 9.82 4.43 -1.001 1 97.94 55 GLY B C 1
ATOM 1137 O O . GLY B 1 55 ? 9.008 3.891 -0.246 1 97.94 55 GLY B O 1
ATOM 1138 N N . SER B 1 56 ? 10.234 5.711 -0.878 1 97.94 56 SER B N 1
ATOM 1139 C CA . SER B 1 56 ? 9.75 6.508 0.248 1 97.94 56 SER B CA 1
ATOM 1140 C C . SER B 1 56 ? 8.906 7.684 -0.226 1 97.94 56 SER B C 1
ATOM 1142 O O . SER B 1 56 ? 9.328 8.438 -1.105 1 97.94 56 SER B O 1
ATOM 1144 N N . LEU B 1 57 ? 7.762 7.793 0.324 1 97.62 57 LEU B N 1
ATOM 1145 C CA . LEU B 1 57 ? 6.859 8.906 0.051 1 97.62 57 LEU B CA 1
ATOM 1146 C C . LEU B 1 57 ? 6.562 9.695 1.325 1 97.62 57 LEU B C 1
ATOM 1148 O O . LEU B 1 57 ? 6.125 9.117 2.326 1 97.62 57 LEU B O 1
ATOM 1152 N N . THR B 1 58 ? 6.812 10.953 1.29 1 97.56 58 THR B N 1
ATOM 1153 C CA . THR B 1 58 ? 6.465 11.844 2.395 1 97.56 58 THR B CA 1
ATOM 1154 C C . THR B 1 58 ? 5.309 12.758 2.006 1 97.56 58 THR B C 1
ATOM 1156 O O . THR B 1 58 ? 5.367 13.438 0.975 1 97.56 58 THR B O 1
ATOM 1159 N N . VAL B 1 59 ? 4.352 12.719 2.861 1 97 59 VAL B N 1
ATOM 1160 C CA . VAL B 1 59 ? 3.152 13.516 2.625 1 97 59 VAL B CA 1
ATOM 1161 C C . VAL B 1 59 ? 3.037 14.602 3.697 1 97 59 VAL B C 1
ATOM 1163 O O . VAL B 1 59 ? 2.791 14.297 4.867 1 97 59 VAL B O 1
ATOM 1166 N N . GLY B 1 60 ? 3.207 15.797 3.285 1 96.44 60 GLY B N 1
ATOM 1167 C CA . GLY B 1 60 ? 2.971 16.922 4.176 1 96.44 60 GLY B CA 1
ATOM 1168 C C . GLY B 1 60 ? 1.499 17.234 4.359 1 96.44 60 GLY B C 1
ATOM 1169 O O . GLY B 1 60 ? 0.739 17.266 3.391 1 96.44 60 GLY B O 1
ATOM 1170 N N . LEU B 1 61 ? 1.104 17.5 5.637 1 95.62 61 LEU B N 1
ATOM 1171 C CA . LEU B 1 61 ? -0.316 17.609 5.949 1 95.62 61 LEU B CA 1
ATOM 1172 C C . LEU B 1 61 ? -0.618 18.969 6.586 1 95.62 61 LEU B C 1
ATOM 1174 O O . LEU B 1 61 ? -1.747 19.219 7.012 1 95.62 61 LEU B O 1
ATOM 1178 N N . CYS B 1 62 ? 0.299 19.812 6.664 1 93.62 62 CYS B N 1
ATOM 1179 C CA . CYS B 1 62 ? 0.16 21.062 7.418 1 93.62 62 CYS B CA 1
ATOM 1180 C C . CYS B 1 62 ? -1.077 21.828 6.973 1 93.62 62 CYS B C 1
ATOM 1182 O O . CYS B 1 62 ? -1.904 22.219 7.801 1 93.62 62 CYS B O 1
ATOM 1184 N N . ALA B 1 63 ? -1.24 22.031 5.707 1 91.81 63 ALA B N 1
ATOM 1185 C CA . ALA B 1 63 ? -2.346 22.812 5.164 1 91.81 63 ALA B CA 1
ATOM 1186 C C . ALA B 1 63 ? -3.672 22.078 5.32 1 91.81 63 ALA B C 1
ATOM 1188 O O . ALA B 1 63 ? -4.73 22.703 5.398 1 91.81 63 ALA B O 1
ATOM 1189 N N . GLN B 1 64 ? -3.635 20.781 5.441 1 91.06 64 GLN B N 1
ATOM 1190 C CA . GLN B 1 64 ? -4.848 19.969 5.441 1 91.06 64 GLN B CA 1
ATOM 1191 C C . GLN B 1 64 ? -5.258 19.594 6.863 1 91.06 64 GLN B C 1
ATOM 1193 O O . GLN B 1 64 ? -6.363 19.094 7.082 1 91.06 64 GLN B O 1
ATOM 1198 N N . LEU B 1 65 ? -4.438 19.797 7.812 1 89.69 65 LEU B N 1
ATOM 1199 C CA . LEU B 1 65 ? -4.664 19.312 9.172 1 89.69 65 LEU B CA 1
ATOM 1200 C C . LEU B 1 65 ? -5.961 19.891 9.734 1 89.69 65 LEU B C 1
ATOM 1202 O O . LEU B 1 65 ? -6.766 19.141 10.312 1 89.69 65 LEU B O 1
ATOM 1206 N N . PRO B 1 66 ? -6.258 21.219 9.609 1 87.12 66 PRO B N 1
ATOM 1207 C CA . PRO B 1 66 ? -7.527 21.734 10.117 1 87.12 66 PRO B CA 1
ATOM 1208 C C . PRO B 1 66 ? -8.734 21 9.539 1 87.12 66 PRO B C 1
ATOM 1210 O O . PRO B 1 66 ? -9.695 20.719 10.258 1 87.12 66 PRO B O 1
ATOM 1213 N N . ASP B 1 67 ? -8.648 20.703 8.234 1 87.44 67 ASP B N 1
ATOM 1214 C CA . ASP B 1 67 ? -9.742 20 7.578 1 87.44 67 ASP B CA 1
ATOM 1215 C C . ASP B 1 67 ? -9.844 18.562 8.086 1 87.44 67 ASP B C 1
ATOM 1217 O O . ASP B 1 67 ? -10.945 18.031 8.25 1 87.44 67 ASP B O 1
ATOM 1221 N N . LEU B 1 68 ? -8.719 17.922 8.297 1 86.69 68 LEU B N 1
ATOM 1222 C CA . LEU B 1 68 ? -8.68 16.547 8.781 1 86.69 68 LEU B CA 1
ATOM 1223 C C . LEU B 1 68 ? -9.289 16.453 10.18 1 86.69 68 LEU B C 1
ATOM 1225 O O . LEU B 1 68 ? -9.844 15.414 10.547 1 86.69 68 LEU B O 1
ATOM 1229 N N . LEU B 1 69 ? -9.273 17.516 10.852 1 82.31 69 LEU B N 1
ATOM 1230 C CA . LEU B 1 69 ? -9.75 17.531 12.227 1 82.31 69 LEU B CA 1
ATOM 1231 C C . LEU B 1 69 ? -11.25 17.797 12.281 1 82.31 69 LEU B C 1
ATOM 1233 O O . LEU B 1 69 ? -11.891 17.562 13.305 1 82.31 69 LEU B O 1
ATOM 1237 N N . GLU B 1 70 ? -11.727 18.344 11.234 1 81.88 70 GLU B N 1
ATOM 1238 C CA . GLU B 1 70 ? -13.156 18.609 11.219 1 81.88 70 GLU B CA 1
ATOM 1239 C C . GLU B 1 70 ? -13.961 17.312 11.289 1 81.88 70 GLU B C 1
ATOM 1241 O O . GLU B 1 70 ? -13.828 16.453 10.422 1 81.88 70 GLU B O 1
ATOM 1246 N N . GLU B 1 71 ? -14.742 17.109 12.305 1 75.88 71 GLU B N 1
ATOM 1247 C CA . GLU B 1 71 ? -15.492 15.891 12.609 1 75.88 71 GLU B CA 1
ATOM 1248 C C . GLU B 1 71 ? -16.375 15.477 11.445 1 75.88 71 GLU B C 1
ATOM 1250 O O . GLU B 1 71 ? -16.547 14.281 11.18 1 75.88 71 GLU B O 1
ATOM 1255 N N . THR B 1 72 ? -16.875 16.5 10.766 1 77.62 72 THR B N 1
ATOM 1256 C CA . THR B 1 72 ? -17.844 16.219 9.703 1 77.62 72 THR B CA 1
ATOM 1257 C C . THR B 1 72 ? -17.125 15.789 8.422 1 77.62 72 THR B C 1
ATOM 1259 O O . THR B 1 72 ? -17.75 15.266 7.5 1 77.62 72 THR B O 1
ATOM 1262 N N . ARG B 1 73 ? -15.82 15.961 8.547 1 79.88 73 ARG B N 1
ATOM 1263 C CA . ARG B 1 73 ? -15.062 15.594 7.348 1 79.88 73 ARG B CA 1
ATOM 1264 C C . ARG B 1 73 ? -14.477 14.195 7.484 1 79.88 73 ARG B C 1
ATOM 1266 O O . ARG B 1 73 ? -13.867 13.867 8.5 1 79.88 73 ARG B O 1
ATOM 1273 N N . GLU B 1 74 ? -14.633 13.352 6.445 1 85.56 74 GLU B N 1
ATOM 1274 C CA . GLU B 1 74 ? -14.203 11.953 6.477 1 85.56 74 GLU B CA 1
ATOM 1275 C C . GLU B 1 74 ? -12.734 11.828 6.059 1 85.56 74 GLU B C 1
ATOM 1277 O O . GLU B 1 74 ? -12.078 10.836 6.379 1 85.56 74 GLU B O 1
ATOM 1282 N N . GLY B 1 75 ? -12.297 12.852 5.273 1 91.12 75 GLY B N 1
ATOM 1283 C CA . GLY B 1 75 ? -10.914 12.781 4.809 1 91.12 75 GLY B CA 1
ATOM 1284 C C . GLY B 1 75 ? -10.523 13.961 3.932 1 91.12 75 GLY B C 1
ATOM 1285 O O . GLY B 1 75 ? -11.289 14.914 3.783 1 91.12 75 GLY B O 1
ATOM 1286 N N . VAL B 1 76 ? -9.203 14.008 3.51 1 92.88 76 VAL B N 1
ATOM 1287 C CA . VAL B 1 76 ? -8.656 15.031 2.631 1 92.88 76 VAL B CA 1
ATOM 1288 C C . VAL B 1 76 ? -7.902 14.375 1.476 1 92.88 76 VAL B C 1
ATOM 1290 O O . VAL B 1 76 ? -7.453 13.234 1.591 1 92.88 76 VAL B O 1
ATOM 1293 N N . THR B 1 77 ? -7.875 15.117 0.396 1 92.88 77 THR B N 1
ATOM 1294 C CA . THR B 1 77 ? -7.09 14.68 -0.75 1 92.88 77 THR B CA 1
ATOM 1295 C C . THR B 1 77 ? -5.957 15.664 -1.043 1 92.88 77 THR B C 1
ATOM 1297 O O . THR B 1 77 ? -6.184 16.875 -1.106 1 92.88 77 THR B O 1
ATOM 1300 N N . LEU B 1 78 ? -4.766 15.109 -1.182 1 92.88 78 LEU B N 1
ATOM 1301 C CA . LEU B 1 78 ? -3.613 15.891 -1.614 1 92.88 78 LEU B CA 1
ATOM 1302 C C . LEU B 1 78 ? -3.293 15.625 -3.08 1 92.88 78 LEU B C 1
ATOM 1304 O O . LEU B 1 78 ? -3.252 14.469 -3.512 1 92.88 78 LEU B O 1
ATOM 1308 N N . PRO B 1 79 ? -3.139 16.578 -3.914 1 85.62 79 PRO B N 1
ATOM 1309 C CA . PRO B 1 79 ? -3.023 16.438 -5.367 1 85.62 79 PRO B CA 1
ATOM 1310 C C . PRO B 1 79 ? -1.725 15.75 -5.789 1 85.62 79 PRO B C 1
ATOM 1312 O O . PRO B 1 79 ? -1.658 15.156 -6.871 1 85.62 79 PRO B O 1
ATOM 1315 N N . GLY B 1 80 ? -0.667 15.344 -5.008 1 79.12 80 GLY B N 1
ATOM 1316 C CA . GLY B 1 80 ? 0.598 14.727 -5.375 1 79.12 80 GLY B CA 1
ATOM 1317 C C . GLY B 1 80 ? 1.381 15.523 -6.398 1 79.12 80 GLY B C 1
ATOM 1318 O O . GLY B 1 80 ? 1.37 16.75 -6.371 1 79.12 80 GLY B O 1
ATOM 1319 N N . PRO B 1 81 ? 1.985 14.617 -7.336 1 87.31 81 PRO B N 1
ATOM 1320 C CA . PRO B 1 81 ? 1.93 13.195 -7.688 1 87.31 81 PRO B CA 1
ATOM 1321 C C . PRO B 1 81 ? 2.592 12.297 -6.645 1 87.31 81 PRO B C 1
ATOM 1323 O O . PRO B 1 81 ? 3.686 12.609 -6.164 1 87.31 81 PRO B O 1
ATOM 1326 N N . PRO B 1 82 ? 1.997 11.18 -6.504 1 92.94 82 PRO B N 1
ATOM 1327 C CA . PRO B 1 82 ? 0.615 10.789 -6.789 1 92.94 82 PRO B CA 1
ATOM 1328 C C . PRO B 1 82 ? -0.397 11.508 -5.902 1 92.94 82 PRO B C 1
ATOM 1330 O O . PRO B 1 82 ? -0.024 12.086 -4.875 1 92.94 82 PRO B O 1
ATOM 1333 N N . PRO B 1 83 ? -1.64 11.492 -6.359 1 94.31 83 PRO B N 1
ATOM 1334 C CA . PRO B 1 83 ? -2.668 11.898 -5.398 1 94.31 83 PRO B CA 1
ATOM 1335 C C . PRO B 1 83 ? -2.723 10.984 -4.172 1 94.31 83 PRO B C 1
ATOM 1337 O O . PRO B 1 83 ? -2.529 9.773 -4.289 1 94.31 83 PRO B O 1
ATOM 1340 N N . VAL B 1 84 ? -2.895 11.586 -3.027 1 96 84 VAL B N 1
ATOM 1341 C CA . VAL B 1 84 ? -2.977 10.852 -1.769 1 96 84 VAL B CA 1
ATOM 1342 C C . VAL B 1 84 ? -4.277 11.195 -1.051 1 96 84 VAL B C 1
ATOM 1344 O O . VAL B 1 84 ? -4.527 12.367 -0.735 1 96 84 VAL B O 1
ATOM 1347 N N . ASP B 1 85 ? -5.078 10.203 -0.874 1 95.56 85 ASP B N 1
ATOM 1348 C CA . ASP B 1 85 ? -6.281 10.359 -0.061 1 95.56 85 ASP B CA 1
ATOM 1349 C C . ASP B 1 85 ? -6.027 9.938 1.385 1 95.56 85 ASP B C 1
ATOM 1351 O O . ASP B 1 85 ? -5.598 8.805 1.642 1 95.56 85 ASP B O 1
ATOM 1355 N N . ILE B 1 86 ? -6.258 10.812 2.283 1 95.06 86 ILE B N 1
ATOM 1356 C CA . ILE B 1 86 ? -6.16 10.516 3.707 1 95.06 86 ILE B CA 1
ATOM 1357 C C . ILE B 1 86 ? -7.559 10.469 4.324 1 95.06 86 ILE B C 1
ATOM 1359 O O . ILE B 1 86 ? -8.289 11.461 4.281 1 95.06 86 ILE B O 1
ATOM 1363 N N . GLU B 1 87 ? -7.863 9.359 4.91 1 94.44 87 GLU B N 1
ATOM 1364 C CA . GLU B 1 87 ? -9.203 9.141 5.445 1 94.44 87 GLU B CA 1
ATOM 1365 C C . GLU B 1 87 ? -9.148 8.758 6.922 1 94.44 87 GLU B C 1
ATOM 1367 O O . GLU B 1 87 ? -8.219 8.078 7.359 1 94.44 87 GLU B O 1
ATOM 1372 N N . LYS B 1 88 ? -10.188 9.211 7.668 1 92.44 88 LYS B N 1
ATOM 1373 C CA . LYS B 1 88 ? -10.375 8.812 9.062 1 92.44 88 LYS B CA 1
ATOM 1374 C C . LYS B 1 88 ? -11.219 7.543 9.164 1 92.44 88 LYS B C 1
ATOM 1376 O O . LYS B 1 88 ? -12.227 7.41 8.477 1 92.44 88 LYS B O 1
ATOM 1381 N N . GLU B 1 89 ? -10.758 6.551 9.875 1 86.62 89 GLU B N 1
ATOM 1382 C CA . GLU B 1 89 ? -11.492 5.316 10.141 1 86.62 89 GLU B CA 1
ATOM 1383 C C . GLU B 1 89 ? -11.711 5.117 11.641 1 86.62 89 GLU B C 1
ATOM 1385 O O . GLU B 1 89 ? -10.883 4.508 12.32 1 86.62 89 GLU B O 1
ATOM 1390 N N . TYR B 1 90 ? -12.875 5.742 12.117 1 75.62 90 TYR B N 1
ATOM 1391 C CA . TYR B 1 90 ? -13.188 5.633 13.539 1 75.62 90 TYR B CA 1
ATOM 1392 C C . TYR B 1 90 ? -14.023 4.391 13.82 1 75.62 90 TYR B C 1
ATOM 1394 O O . TYR B 1 90 ? -14.945 4.074 13.062 1 75.62 90 TYR B O 1
ATOM 1402 N N . GLY B 1 91 ? -13.469 3.24 14.016 1 59.41 91 GLY B N 1
ATOM 1403 C CA . GLY B 1 91 ? -14.242 2.062 14.375 1 59.41 91 GLY B CA 1
ATOM 1404 C C . GLY B 1 91 ? -15.516 2.395 15.125 1 59.41 91 GLY B C 1
ATOM 1405 O O . GLY B 1 91 ? -15.711 3.529 15.562 1 59.41 91 GLY B O 1
ATOM 1406 N N . PRO B 1 92 ? -16.594 1.504 15.086 1 53.38 92 PRO B N 1
ATOM 1407 C CA . PRO B 1 92 ? -17.781 1.682 15.93 1 53.38 92 PRO B CA 1
ATOM 1408 C C . PRO B 1 92 ? -17.422 2.131 17.344 1 53.38 92 PRO B C 1
ATOM 1410 O O . PRO B 1 92 ? -16.453 1.656 17.922 1 53.38 92 PRO B O 1
ATOM 1413 N N . GLN B 1 93 ? -17.531 3.332 17.75 1 41 93 GLN B N 1
ATOM 1414 C CA . GLN B 1 93 ? -17.531 3.766 19.141 1 41 93 GLN B CA 1
ATOM 1415 C C . GLN B 1 93 ? -18.484 2.908 19.984 1 41 93 GLN B C 1
ATOM 1417 O O . GLN B 1 93 ? -19.609 2.613 19.562 1 41 93 GLN B O 1
ATOM 1422 N N . HIS B 1 94 ? -18.078 1.782 20.594 1 34.31 94 HIS B N 1
ATOM 1423 C CA . HIS B 1 94 ? -19.016 1.271 21.578 1 34.31 94 HIS B CA 1
ATOM 1424 C C . HIS B 1 94 ? -19.641 2.408 22.375 1 34.31 94 HIS B C 1
ATOM 1426 O O . HIS B 1 94 ? -18.938 3.176 23.047 1 34.31 94 HIS B O 1
ATOM 1432 N N . ALA B 1 95 ? -20.609 3.074 21.781 1 33.22 95 ALA B N 1
ATOM 1433 C CA . ALA B 1 95 ? -21.516 3.734 22.719 1 33.22 95 ALA B CA 1
ATOM 1434 C C . ALA B 1 95 ? -21.984 2.768 23.797 1 33.22 95 ALA B C 1
ATOM 1436 O O . ALA B 1 95 ? -22.203 1.584 23.531 1 33.22 95 ALA B O 1
#

Nearest PDB structures (foldseek):
  4bkw-assembly1_A  TM=5.157E-01  e=2.891E-03  Homo sapiens
  8snb-assembly1_3E  TM=7.675E-01  e=2.204E+00  Strongylocentrotus purpuratus
  8glv-assembly1_4A  TM=7.595E-01  e=2.866E+00  Chlamydomonas reinhardtii
  8otz-assembly1_XM  TM=7.417E-01  e=4.848E+00  Bos taurus
  4pro-assembly1_C  TM=3.324E-01  e=5.192E-01  Lysobacter enzymogenes